Protein AF-A0A1Y3QNU0-F1 (afdb_monomer)

Sequence (342 aa):
MVVTGLSGEHARNYRLAESGNMPATLTINRRPLQVVTDPIALIYGDTSGGRGLGENPLPVLKGVLPGDEVQLTGEGFYRVQKDPEDTYPRAGLDIPVGHYFILAYSDREIPLTGRDSANYVLHGASVPEISLEVRPKPITYTITVPSFEYGDPDFPTAVQVTLNGLVPGDAVESELDFWRDGTPWEWSPLPDVGDYTVALRTLTGPAAGNYVLAETGNTIGQFSVIPRLINPSLSSYDSVYGDPVLVDFEQGVKLQIGVRLDDGTIIKLPDAGNYNGKAVVAELVGDYAYRYRLPAPDERNTGNLWVQKRPVTGLSQALWGTKPVRGVSASSARDDPVHQAG

Secondary structure (DSSP, 8-state):
-------STTGGG----SS-PPPPP---PPEEPEEE-PPEEEETTTTGGG--TTSSSPPEEESPPTT---EE-SSSSEEEEEETTEEPPPSSSPPPSEEEEEEES-SSEEPEESTTGGGEEEEGGGS--EEEEEEPEEEEEEEE---EETT-TTTTTT-EEEEESPPTT---EEEEEEEETTEE----SSPPSEEEEEEEEEEESTTGGGEEE-SSS-B-EEEEEEPEE------EEEEETT--EEEE-STT-EEEEEEE-TTS-EESSPPSEEEEEEEEEEEEESTTGGGEEPPPTTTS--EEEEEEPPP--PPP--------------PPPP--------

Nearest PDB structures (foldseek):
  9flp-assembly1_A  TM=2.192E-01  e=1.417E-05  Aureispira sp. CCB-QB1
  3us9-assembly1_A  TM=2.722E-01  e=2.456E-02  Canis lupus familiaris
  3ul4-assembly1_A  TM=3.958E-01  e=6.693E+00  Acetivibrio thermocellus ATCC 27405
  5ix9-assembly1_A  TM=3.272E-01  e=5.983E+00  Marinomonas primoryensis
  1d2p-assembly1_A  TM=1.207E-01  e=7.514E-01  Staphylococcus aureus

Structure (mmCIF, N/CA/C/O backbone):
data_AF-A0A1Y3QNU0-F1
#
_entry.id   AF-A0A1Y3QNU0-F1
#
loop_
_atom_site.group_PDB
_atom_site.id
_atom_site.type_symbol
_atom_site.label_atom_id
_atom_site.label_alt_id
_atom_site.label_comp_id
_atom_site.label_asym_id
_atom_site.label_entity_id
_atom_site.label_seq_id
_atom_site.pdbx_PDB_ins_code
_atom_site.Cartn_x
_atom_site.Cartn_y
_atom_site.Cartn_z
_atom_site.occupancy
_atom_site.B_iso_or_equiv
_atom_site.auth_seq_id
_atom_site.auth_comp_id
_atom_site.auth_asym_id
_atom_site.auth_atom_id
_atom_site.pdbx_PDB_model_num
ATOM 1 N N . MET A 1 1 ? -42.315 5.541 65.214 1.00 54.00 1 MET A N 1
ATOM 2 C CA . MET A 1 1 ? -43.017 6.842 65.090 1.00 54.00 1 MET A CA 1
ATOM 3 C C . MET A 1 1 ? -43.701 7.130 66.417 1.00 54.00 1 MET A C 1
ATOM 5 O O . MET A 1 1 ? -44.285 6.211 66.974 1.00 54.00 1 MET A O 1
ATOM 9 N N . VAL A 1 2 ? -43.587 8.345 66.957 1.00 59.06 2 VAL A N 1
ATOM 10 C CA . VAL A 1 2 ? -44.332 8.752 68.162 1.00 59.06 2 VAL A CA 1
ATOM 11 C C . VAL A 1 2 ? -45.532 9.560 67.690 1.00 59.06 2 VAL A C 1
ATOM 13 O O . VAL A 1 2 ? -45.371 10.456 66.865 1.00 59.06 2 VAL A O 1
ATOM 16 N N . VAL A 1 3 ? -46.732 9.230 68.163 1.00 64.25 3 VAL A N 1
ATOM 17 C CA . VAL A 1 3 ? -47.917 10.050 67.893 1.00 64.25 3 VAL A CA 1
ATOM 18 C C . VAL A 1 3 ? -47.763 11.336 68.702 1.00 64.25 3 VAL A C 1
ATOM 20 O O . VAL A 1 3 ? -47.840 11.311 69.925 1.00 64.25 3 VAL A O 1
ATOM 23 N N . THR A 1 4 ? -47.480 12.449 68.028 1.00 69.44 4 THR A N 1
ATOM 24 C CA . THR A 1 4 ? -47.222 13.754 68.664 1.00 69.44 4 THR A CA 1
ATOM 25 C C . THR A 1 4 ? -48.464 14.641 68.743 1.00 69.44 4 THR A C 1
ATOM 27 O O . THR A 1 4 ? -48.423 15.697 69.367 1.00 69.44 4 THR A O 1
ATOM 30 N N . GLY A 1 5 ? -49.583 14.212 68.152 1.00 73.06 5 GLY A N 1
ATOM 31 C CA . GLY A 1 5 ? -50.847 14.940 68.180 1.00 73.06 5 GLY A CA 1
ATOM 32 C C . GLY A 1 5 ? -51.991 14.170 67.521 1.00 73.06 5 GLY A C 1
ATOM 33 O O . GLY A 1 5 ? -51.770 13.197 66.801 1.00 73.06 5 GLY A O 1
ATOM 34 N N . LEU A 1 6 ? -53.217 14.618 67.789 1.00 75.75 6 LEU A N 1
ATOM 35 C CA . LEU A 1 6 ? -54.450 14.148 67.154 1.00 75.75 6 LEU A CA 1
ATOM 36 C C . LEU A 1 6 ? -54.939 15.241 66.189 1.00 75.75 6 LEU A C 1
ATOM 38 O O . LEU A 1 6 ? -54.871 16.422 66.527 1.00 75.75 6 LEU A O 1
ATOM 42 N N . SER A 1 7 ? -55.437 14.875 65.007 1.00 79.50 7 SER A N 1
ATOM 43 C CA . SER A 1 7 ? -55.981 15.814 64.010 1.00 79.50 7 SER A CA 1
ATOM 44 C C . SER A 1 7 ? -57.399 15.414 63.569 1.00 79.50 7 SER A C 1
ATOM 46 O O . SER A 1 7 ? -57.811 14.270 63.751 1.00 79.50 7 SER A O 1
ATOM 48 N N . GLY A 1 8 ? -58.173 16.375 63.042 1.00 79.25 8 GLY A N 1
ATOM 49 C CA . GLY A 1 8 ? -59.586 16.216 62.648 1.00 79.25 8 GLY A CA 1
ATOM 50 C C . GLY A 1 8 ? -60.556 17.076 63.476 1.00 79.25 8 GLY A C 1
ATOM 51 O O . GLY A 1 8 ? -60.203 17.543 64.558 1.00 79.25 8 GLY A O 1
ATOM 52 N N . GLU A 1 9 ? -61.787 17.286 62.986 1.00 74.25 9 GLU A N 1
ATOM 53 C CA . GLU A 1 9 ? -62.781 18.200 63.603 1.00 74.25 9 GLU A CA 1
ATOM 54 C C . GLU A 1 9 ? -63.090 17.891 65.076 1.00 74.25 9 GLU A C 1
ATOM 56 O O . GLU A 1 9 ? -63.397 18.786 65.867 1.00 74.25 9 GLU A O 1
ATOM 61 N N . HIS A 1 10 ? -62.966 16.625 65.473 1.00 76.38 10 HIS A N 1
ATOM 62 C CA . HIS A 1 10 ? -63.243 16.175 66.833 1.00 76.38 10 HIS A CA 1
ATOM 63 C C . HIS A 1 10 ? -61.988 15.927 67.677 1.00 76.38 10 HIS A C 1
ATOM 65 O O . HIS A 1 10 ? -62.121 15.538 68.834 1.00 76.38 10 HIS A O 1
ATOM 71 N N . ALA A 1 11 ? -60.781 16.186 67.161 1.00 77.19 11 ALA A N 1
ATOM 72 C CA . ALA A 1 11 ? -59.529 15.925 67.881 1.00 77.19 11 ALA A CA 1
ATOM 73 C C . ALA A 1 11 ? -59.449 16.660 69.230 1.00 77.19 11 ALA A C 1
ATOM 75 O O . ALA A 1 11 ? -58.898 16.125 70.187 1.00 77.19 11 ALA A O 1
ATOM 76 N N . ARG A 1 12 ? -60.092 17.835 69.338 1.00 78.81 12 ARG A N 1
ATOM 77 C CA . ARG A 1 12 ? -60.210 18.614 70.585 1.00 78.81 12 ARG A CA 1
ATOM 78 C C . ARG A 1 12 ? -60.899 17.873 71.739 1.00 78.81 12 ARG A C 1
ATOM 80 O O . ARG A 1 12 ? -60.739 18.275 72.884 1.00 78.81 12 ARG A O 1
ATOM 87 N N . ASN A 1 13 ? -61.677 16.828 71.446 1.00 79.94 13 ASN A N 1
ATOM 88 C CA . ASN A 1 13 ? -62.420 16.058 72.446 1.00 79.94 13 ASN A CA 1
ATOM 89 C C . ASN A 1 13 ? -61.598 14.904 73.048 1.00 79.94 13 ASN A C 1
ATOM 91 O O . ASN A 1 13 ? -62.092 14.211 73.934 1.00 79.94 13 ASN A O 1
ATOM 95 N N . TYR A 1 14 ? -60.373 14.670 72.571 1.00 76.44 14 TYR A N 1
ATOM 96 C CA . TYR A 1 14 ? -59.550 13.532 72.972 1.00 76.44 14 TYR A CA 1
ATOM 97 C C . TYR A 1 14 ? -58.149 13.991 73.385 1.00 76.44 14 TYR A C 1
ATOM 99 O O . TYR A 1 14 ? -57.601 14.952 72.850 1.00 76.44 14 TYR A O 1
ATOM 107 N N . ARG A 1 15 ? -57.544 13.269 74.330 1.00 79.44 15 ARG A N 1
ATOM 108 C CA . ARG A 1 15 ? -56.141 13.425 74.730 1.00 79.44 15 ARG A CA 1
ATOM 109 C C . ARG A 1 15 ? -55.468 12.061 74.629 1.00 79.44 15 ARG A C 1
ATOM 111 O O . ARG A 1 15 ? -56.081 11.052 74.969 1.00 79.44 15 ARG A O 1
ATOM 118 N N . LEU A 1 16 ? -54.222 12.029 74.157 1.00 77.19 16 LEU A N 1
ATOM 119 C CA . LEU A 1 16 ? -53.415 10.808 74.188 1.00 77.19 16 LEU A CA 1
ATOM 120 C C . LEU A 1 16 ? -53.257 10.355 75.645 1.00 77.19 16 LEU A C 1
ATOM 122 O O . LEU A 1 16 ? -52.948 11.173 76.514 1.00 77.19 16 LEU A O 1
ATOM 126 N N . ALA A 1 17 ? -53.497 9.071 75.911 1.00 75.81 17 ALA A N 1
ATOM 127 C CA . ALA A 1 17 ? -53.348 8.508 77.248 1.00 75.81 17 ALA A CA 1
ATOM 128 C C . ALA A 1 17 ? -51.892 8.645 77.728 1.00 75.81 17 ALA A C 1
ATOM 130 O O . ALA A 1 17 ? -50.963 8.544 76.930 1.00 75.81 17 ALA A O 1
ATOM 131 N N . GLU A 1 18 ? -51.681 8.871 79.027 1.00 74.94 18 GLU A N 1
ATOM 132 C CA . GLU A 1 18 ? -50.338 9.064 79.606 1.00 74.94 18 GLU A CA 1
ATOM 133 C C . GLU A 1 18 ? -49.532 7.751 79.689 1.00 74.94 18 GLU A C 1
ATOM 135 O O . GLU A 1 18 ? -48.317 7.767 79.870 1.00 74.94 18 GLU A O 1
ATOM 140 N N . SER A 1 19 ? -50.197 6.606 79.508 1.00 73.94 19 SER A N 1
ATOM 141 C CA . SER A 1 19 ? -49.607 5.267 79.476 1.00 73.94 19 SER A CA 1
ATOM 142 C C . SER A 1 19 ? -50.412 4.337 78.557 1.00 73.94 19 SER A C 1
ATOM 144 O O . SER A 1 19 ? -51.510 4.675 78.118 1.00 73.94 19 SER A O 1
ATOM 146 N N . GLY A 1 20 ? -49.850 3.176 78.206 1.00 71.12 20 GLY A N 1
ATOM 147 C CA . GLY A 1 20 ? -50.497 2.201 77.314 1.00 71.12 20 GLY A CA 1
ATOM 148 C C . GLY A 1 20 ? -50.304 2.460 75.813 1.00 71.12 20 GLY A C 1
ATOM 149 O O . GLY A 1 20 ? -50.698 1.627 75.001 1.00 71.12 20 GLY A O 1
ATOM 150 N N . ASN A 1 21 ? -49.645 3.559 75.427 1.00 73.12 21 ASN A N 1
ATOM 151 C CA . ASN A 1 21 ? -49.216 3.764 74.044 1.00 73.12 21 ASN A CA 1
ATOM 152 C C . ASN A 1 21 ? -48.060 2.811 73.728 1.00 73.12 21 ASN A C 1
ATOM 154 O O . ASN A 1 21 ? -46.986 2.909 74.322 1.00 73.12 21 ASN A O 1
ATOM 158 N N . MET A 1 22 ? -48.267 1.902 72.781 1.00 68.31 22 MET A N 1
ATOM 159 C CA . MET A 1 22 ? -47.196 1.044 72.287 1.00 68.31 22 MET A CA 1
ATOM 160 C C . MET A 1 22 ? -46.425 1.778 71.184 1.00 68.31 22 MET A C 1
ATOM 162 O O . MET A 1 22 ? -47.040 2.213 70.207 1.00 68.31 22 MET A O 1
ATOM 166 N N . PRO A 1 23 ? -45.093 1.932 71.294 1.00 69.25 23 PRO A N 1
ATOM 167 C CA . PRO A 1 23 ? -44.308 2.415 70.173 1.00 69.25 23 PRO A CA 1
ATOM 168 C C . PRO A 1 23 ? -44.420 1.412 69.022 1.00 69.25 23 PRO A C 1
ATOM 170 O O . PRO A 1 23 ? -44.102 0.235 69.176 1.00 69.25 23 PRO A O 1
ATOM 173 N N . ALA A 1 24 ? -44.864 1.890 67.862 1.00 62.84 24 ALA A N 1
ATOM 174 C CA . ALA A 1 24 ? -44.788 1.133 66.624 1.00 62.84 24 ALA A CA 1
ATOM 175 C C . ALA A 1 24 ? -43.518 1.531 65.865 1.00 62.84 24 ALA A C 1
ATOM 177 O O . ALA A 1 24 ? -43.240 2.720 65.626 1.00 62.84 24 ALA A O 1
ATOM 178 N N . THR A 1 25 ? -42.749 0.523 65.471 1.00 69.88 25 THR A N 1
ATOM 179 C CA . THR A 1 25 ? -41.637 0.693 64.541 1.00 69.88 25 THR A CA 1
ATOM 180 C C . THR A 1 25 ? -42.199 0.665 63.125 1.00 69.88 25 THR A C 1
ATOM 182 O O . THR A 1 25 ? -42.835 -0.307 62.728 1.00 69.88 25 THR A O 1
ATOM 185 N N . LEU A 1 26 ? -41.977 1.742 62.371 1.00 63.81 26 LEU A N 1
ATOM 186 C CA . LEU A 1 26 ? -42.182 1.756 60.927 1.00 63.81 26 LEU A CA 1
ATOM 187 C C . LEU A 1 26 ? -40.811 1.560 60.289 1.00 63.81 26 LEU A C 1
ATOM 189 O O . LEU A 1 26 ? -39.955 2.435 60.403 1.00 63.81 26 LEU A O 1
ATOM 193 N N . THR A 1 27 ? -40.615 0.420 59.640 1.00 75.25 27 THR A N 1
ATOM 194 C CA . THR A 1 27 ? -39.421 0.168 58.835 1.00 75.25 27 THR A CA 1
ATOM 195 C C . THR A 1 27 ? -39.733 0.550 57.398 1.00 75.25 27 THR A C 1
ATOM 197 O O . THR A 1 27 ? -40.578 -0.075 56.760 1.00 75.25 27 THR A O 1
ATOM 200 N N . ILE A 1 28 ? -39.061 1.584 56.894 1.00 75.12 28 ILE A N 1
ATOM 201 C CA . ILE A 1 28 ? -39.089 1.933 55.473 1.00 75.12 28 ILE A CA 1
ATOM 202 C C . ILE A 1 28 ? -37.850 1.306 54.847 1.00 75.12 28 ILE A C 1
ATOM 204 O O . ILE A 1 28 ? -36.726 1.699 55.152 1.00 75.12 28 ILE A O 1
ATOM 208 N N . ASN A 1 29 ? -38.063 0.300 54.004 1.00 82.25 29 ASN A N 1
ATOM 209 C CA . ASN A 1 29 ? -36.977 -0.336 53.271 1.00 82.25 29 ASN A CA 1
ATOM 210 C C . ASN A 1 29 ? -36.570 0.531 52.079 1.00 82.25 29 ASN A C 1
ATOM 212 O O . ASN A 1 29 ? -37.407 1.201 51.470 1.00 82.25 29 ASN A O 1
ATOM 216 N N . ARG A 1 30 ? -35.288 0.469 51.718 1.00 89.81 30 ARG A N 1
ATOM 217 C CA . ARG A 1 30 ? -34.768 1.103 50.503 1.00 89.81 30 ARG A CA 1
ATOM 218 C C . ARG A 1 30 ? -35.419 0.480 49.273 1.00 89.81 30 ARG A C 1
ATOM 220 O O . ARG A 1 30 ? -35.683 -0.724 49.240 1.00 89.81 30 ARG A O 1
ATOM 227 N N . ARG A 1 31 ? -35.676 1.299 48.256 1.00 86.19 31 ARG A N 1
ATOM 228 C CA . ARG A 1 31 ? -36.313 0.849 47.020 1.00 86.19 31 ARG A CA 1
ATOM 229 C C . ARG A 1 31 ? -35.300 0.116 46.134 1.00 86.19 31 ARG A C 1
ATOM 231 O O . ARG A 1 31 ? -34.276 0.711 45.799 1.00 86.19 31 ARG A O 1
ATOM 238 N N . PRO A 1 32 ? -35.570 -1.133 45.716 1.00 88.88 32 PRO A N 1
ATOM 239 C CA . PRO A 1 32 ? -34.692 -1.829 44.787 1.00 88.88 32 PRO A CA 1
ATOM 240 C C . PRO A 1 32 ? -34.738 -1.177 43.400 1.00 88.88 32 PRO A C 1
ATOM 242 O O . PRO A 1 32 ? -35.817 -0.862 42.888 1.00 88.88 32 PRO A O 1
ATOM 245 N N . LEU A 1 33 ? -33.565 -0.995 42.799 1.00 89.25 33 LEU A N 1
ATOM 246 C CA . LEU A 1 33 ? -33.381 -0.538 41.424 1.00 89.25 33 LEU A CA 1
ATOM 247 C C . LEU A 1 33 ? -33.028 -1.699 40.491 1.00 89.25 33 LEU A C 1
ATOM 249 O O . LEU A 1 33 ? -32.539 -2.747 40.916 1.00 89.25 33 LEU A O 1
ATOM 253 N N . GLN A 1 34 ? -33.272 -1.477 39.202 1.00 85.69 34 GLN A N 1
ATOM 254 C CA . GLN A 1 34 ? -32.825 -2.332 38.106 1.00 85.69 34 GLN A CA 1
ATOM 255 C C . GLN A 1 34 ? -31.964 -1.524 37.145 1.00 85.69 34 GLN A C 1
ATOM 257 O O . GLN A 1 34 ? -32.081 -0.300 37.070 1.00 85.69 34 GLN A O 1
ATOM 262 N N . VAL A 1 35 ? -31.149 -2.228 36.375 1.00 80.94 35 VAL A N 1
ATOM 263 C CA . VAL A 1 35 ? -30.400 -1.656 35.263 1.00 80.94 35 VAL A CA 1
ATOM 264 C C . VAL A 1 35 ? -31.037 -2.114 33.955 1.00 80.94 35 VAL A C 1
ATOM 266 O O . VAL A 1 35 ? -31.321 -3.299 33.790 1.00 80.94 35 VAL A O 1
ATOM 269 N N . VAL A 1 36 ? -31.270 -1.177 33.037 1.00 74.38 36 VAL A N 1
ATOM 270 C CA . VAL A 1 36 ? -31.716 -1.476 31.672 1.00 74.38 36 VAL A CA 1
ATOM 271 C C . VAL A 1 36 ? -30.815 -0.749 30.687 1.00 74.38 36 VAL A C 1
ATOM 273 O O . VAL A 1 36 ? -30.571 0.447 30.826 1.00 74.38 36 VAL A O 1
ATOM 276 N N . THR A 1 37 ? -30.334 -1.479 29.689 1.00 73.25 37 THR A N 1
ATOM 277 C CA . THR A 1 37 ? -29.606 -0.922 28.554 1.00 73.25 37 THR A CA 1
ATOM 278 C C . THR A 1 37 ? -29.796 -1.805 27.341 1.00 73.25 37 THR A C 1
ATOM 280 O O . THR A 1 37 ? -30.010 -3.013 27.470 1.00 73.25 37 THR A O 1
ATOM 283 N N . ASP A 1 38 ? -29.689 -1.188 26.177 1.00 76.31 38 ASP A N 1
ATOM 284 C CA . ASP A 1 38 ? -29.510 -1.901 24.925 1.00 76.31 38 ASP A CA 1
ATOM 285 C C . ASP A 1 38 ? -28.057 -2.404 24.812 1.00 76.31 38 ASP A C 1
ATOM 287 O O . ASP A 1 38 ? -27.184 -1.932 25.559 1.00 76.31 38 ASP A O 1
ATOM 291 N N . PRO A 1 39 ? -27.779 -3.366 23.910 1.00 75.81 39 PRO A N 1
ATOM 292 C CA . PRO A 1 39 ? -26.416 -3.757 23.573 1.00 75.81 39 PRO A CA 1
ATOM 293 C C . PRO A 1 39 ? -25.558 -2.540 23.221 1.00 75.81 39 PRO A C 1
ATOM 295 O O . PRO A 1 39 ? -25.996 -1.640 22.502 1.00 75.81 39 PRO A O 1
ATOM 298 N N . ILE A 1 40 ? -24.325 -2.530 23.715 1.00 78.06 40 ILE A N 1
ATOM 299 C CA . ILE A 1 40 ? -23.378 -1.438 23.492 1.00 78.06 40 ILE A CA 1
ATOM 300 C C . ILE A 1 40 ? -22.482 -1.820 22.317 1.00 78.06 40 ILE A C 1
ATOM 302 O O . ILE A 1 40 ? -21.953 -2.927 22.272 1.00 78.06 40 ILE A O 1
ATOM 306 N N . ALA A 1 41 ? -22.289 -0.899 21.376 1.00 79.56 41 ALA A N 1
ATOM 307 C CA . ALA A 1 41 ? -21.336 -1.058 20.285 1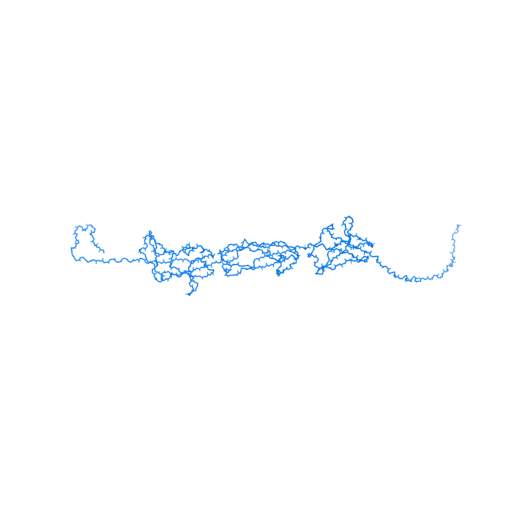.00 79.56 41 ALA A CA 1
ATOM 308 C C . ALA A 1 41 ? -20.310 0.075 20.334 1.00 79.56 41 ALA A C 1
ATOM 310 O O . ALA A 1 41 ? -20.691 1.245 20.371 1.00 79.56 41 ALA A O 1
ATOM 311 N N . LEU A 1 42 ? -19.027 -0.281 20.327 1.00 80.94 42 LEU A N 1
ATOM 312 C CA . LEU A 1 42 ? -17.892 0.642 20.338 1.00 80.94 42 LEU A CA 1
ATOM 313 C C . LEU A 1 42 ? -17.019 0.422 19.107 1.00 80.94 42 LEU A C 1
ATOM 315 O O . LEU A 1 42 ? -17.017 -0.668 18.532 1.00 80.94 42 LEU A O 1
ATOM 319 N N . ILE A 1 43 ? -16.239 1.431 18.733 1.00 84.00 43 ILE A N 1
ATOM 320 C CA . ILE A 1 43 ? -15.139 1.262 17.788 1.00 84.00 43 ILE A CA 1
ATOM 321 C C . ILE A 1 43 ? -13.850 1.092 18.594 1.00 84.00 43 ILE A C 1
ATOM 323 O O . ILE A 1 43 ? -13.633 1.757 19.609 1.00 84.00 43 ILE A O 1
ATOM 327 N N . TYR A 1 44 ? -12.985 0.177 18.158 1.00 87.62 44 TYR A N 1
ATOM 328 C CA . TYR A 1 44 ? -11.663 0.016 18.752 1.00 87.62 44 TYR A CA 1
ATOM 329 C C . TYR A 1 44 ? -10.921 1.364 18.828 1.00 87.62 44 TYR A C 1
ATOM 331 O O . TYR A 1 44 ? -10.901 2.133 17.864 1.00 87.62 44 TYR A O 1
ATOM 339 N N . GLY A 1 45 ? -10.314 1.672 19.975 1.00 80.50 45 GLY A N 1
ATOM 340 C CA . GLY A 1 45 ? -9.687 2.972 20.221 1.00 80.50 45 GLY A CA 1
ATOM 341 C C . GLY A 1 45 ? -10.580 4.006 20.911 1.00 80.50 45 GLY A C 1
ATOM 342 O O . GLY A 1 45 ? -10.057 4.999 21.415 1.00 80.50 45 GLY A O 1
ATOM 343 N N . ASP A 1 46 ? -11.902 3.811 20.975 1.00 74.06 46 ASP A N 1
ATOM 344 C CA . ASP A 1 46 ? -12.808 4.759 21.650 1.00 74.06 46 ASP A CA 1
ATOM 345 C C . ASP A 1 46 ? -12.628 4.757 23.178 1.00 74.06 46 ASP A C 1
ATOM 347 O O . ASP A 1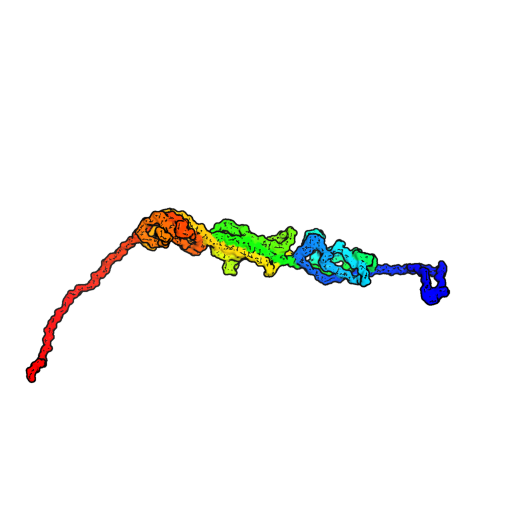 46 ? -12.954 5.736 23.853 1.00 74.06 46 ASP A O 1
ATOM 351 N N . THR A 1 47 ? -12.073 3.673 23.725 1.00 63.88 47 THR A N 1
ATOM 352 C CA . THR A 1 47 ? -11.756 3.510 25.153 1.00 63.88 47 THR A CA 1
ATOM 353 C C . THR A 1 47 ? -10.367 4.040 25.537 1.00 63.88 47 THR A C 1
ATOM 355 O O . THR A 1 47 ? -9.994 4.037 26.715 1.00 63.88 47 THR A O 1
ATOM 358 N N . SER A 1 48 ? -9.594 4.526 24.560 1.00 57.00 48 SER A N 1
ATOM 359 C CA . SER A 1 48 ? -8.233 5.020 24.761 1.00 57.00 48 SER A CA 1
ATOM 360 C C . SER A 1 48 ? -8.209 6.293 25.616 1.00 57.00 48 SER A C 1
ATOM 362 O O . SER A 1 48 ? -9.153 7.088 25.648 1.00 57.00 48 SER A O 1
ATOM 364 N N . GLY A 1 49 ? -7.109 6.502 26.348 1.00 50.25 49 GLY A N 1
ATOM 365 C CA . GLY A 1 49 ? -6.912 7.710 27.161 1.00 50.25 49 GLY A CA 1
ATOM 366 C C . GLY A 1 49 ? -7.640 7.717 28.509 1.00 50.25 49 GLY A C 1
ATOM 367 O O . GLY A 1 49 ? -7.819 8.780 29.096 1.00 50.25 49 GLY A O 1
ATOM 368 N N . GLY A 1 50 ? -8.046 6.550 29.016 1.00 46.62 50 GLY A N 1
ATOM 369 C CA . GLY A 1 50 ? -8.673 6.433 30.337 1.00 46.62 50 GLY A CA 1
ATOM 370 C C . GLY A 1 50 ? -10.179 6.686 30.340 1.00 46.62 50 GLY A C 1
ATOM 371 O O . GLY A 1 50 ? -10.772 6.713 31.418 1.00 46.62 50 GLY A O 1
ATOM 372 N N . ARG A 1 51 ? -10.807 6.802 29.160 1.00 50.06 51 ARG A N 1
ATOM 373 C CA . ARG A 1 51 ? -12.264 6.723 29.034 1.00 50.06 51 ARG A CA 1
ATOM 374 C C . ARG A 1 51 ? -12.701 5.307 29.369 1.00 50.06 51 ARG A C 1
ATOM 376 O O . ARG A 1 51 ? -12.742 4.417 28.522 1.00 50.06 51 ARG A O 1
ATOM 383 N N . GLY A 1 52 ? -12.974 5.078 30.649 1.00 50.97 52 GLY A N 1
ATOM 384 C CA . GLY A 1 52 ? -13.636 3.861 31.081 1.00 50.97 52 GLY A CA 1
ATOM 385 C C . GLY A 1 52 ? -14.968 3.713 30.347 1.00 50.97 52 GLY A C 1
ATOM 386 O O . GLY A 1 52 ? -15.551 4.685 29.868 1.00 50.97 52 GLY A O 1
ATOM 387 N N . LEU A 1 53 ? -15.510 2.499 30.337 1.00 51.25 53 LEU A N 1
ATOM 388 C CA . LEU A 1 53 ? -16.865 2.205 29.842 1.00 51.25 53 LEU A CA 1
ATOM 389 C C . LEU A 1 53 ? -17.961 3.098 30.458 1.00 51.25 53 LEU A C 1
ATOM 391 O O . LEU A 1 53 ? -19.092 3.068 29.994 1.00 51.25 53 LEU A O 1
ATOM 395 N N . GLY A 1 54 ? -17.631 3.883 31.490 1.00 44.47 54 GLY A N 1
ATOM 396 C CA . GLY A 1 54 ? -18.503 4.846 32.142 1.00 44.47 54 GLY A CA 1
ATOM 397 C C . GLY A 1 54 ? -18.831 6.129 31.367 1.00 44.47 54 GLY A C 1
ATOM 398 O O . GLY A 1 54 ? -19.624 6.912 31.876 1.00 44.47 54 GLY A O 1
ATOM 399 N N . GLU A 1 55 ? -18.260 6.366 30.178 1.00 46.88 55 GLU A N 1
ATOM 400 C CA . GLU A 1 55 ? -18.570 7.554 29.348 1.00 46.88 55 GLU A CA 1
ATOM 401 C C . GLU A 1 55 ? -19.348 7.247 28.050 1.00 46.88 55 GLU A C 1
ATOM 403 O O . GLU A 1 55 ? -19.924 8.151 27.447 1.00 46.88 55 GLU A O 1
ATOM 408 N N . ASN A 1 56 ? -19.410 5.978 27.637 1.00 51.19 56 ASN A N 1
ATOM 409 C CA . ASN A 1 56 ? -20.291 5.480 26.569 1.00 51.19 56 ASN A CA 1
ATOM 410 C C . ASN A 1 56 ? -21.629 5.038 27.184 1.00 51.19 56 ASN A C 1
ATOM 412 O O . ASN A 1 56 ? -21.622 4.776 28.386 1.00 51.19 56 ASN A O 1
ATOM 416 N N . PRO A 1 57 ? -22.770 5.018 26.449 1.00 52.59 57 PRO A N 1
ATOM 417 C CA . PRO A 1 57 ? -24.112 5.057 27.037 1.00 52.59 57 PRO A CA 1
ATOM 418 C C . PRO A 1 57 ? -24.225 4.124 28.238 1.00 52.59 57 PRO A C 1
ATOM 420 O O . PRO A 1 57 ? -24.230 2.900 28.111 1.00 52.59 57 PRO A O 1
ATOM 423 N N . LEU A 1 58 ? -24.224 4.750 29.416 1.00 56.47 58 LEU A N 1
ATOM 424 C CA . LEU A 1 58 ? -24.238 4.041 30.676 1.00 56.47 58 LEU A CA 1
ATOM 425 C C . LEU A 1 58 ? -25.558 3.284 30.794 1.00 56.47 58 LEU A C 1
ATOM 427 O O . LEU A 1 58 ? -26.597 3.774 30.336 1.00 56.47 58 LEU A O 1
ATOM 431 N N . PRO A 1 59 ? -25.554 2.137 31.482 1.00 66.44 59 PRO A N 1
ATOM 432 C CA . PRO A 1 59 ? -26.790 1.465 31.792 1.00 66.44 59 PRO A CA 1
ATOM 433 C C . PRO A 1 59 ? -27.716 2.387 32.595 1.00 66.44 59 PRO A C 1
ATOM 435 O O . PRO A 1 59 ? -27.296 3.012 33.571 1.00 66.44 59 PRO A O 1
ATOM 438 N N . VAL A 1 60 ? -28.982 2.496 32.191 1.00 72.38 60 VAL A N 1
ATOM 439 C CA . VAL A 1 60 ? -29.930 3.420 32.822 1.00 72.38 60 VAL A CA 1
ATOM 440 C C . VAL A 1 60 ? -30.537 2.769 34.062 1.00 72.38 60 VAL A C 1
ATOM 442 O O . VAL A 1 60 ? -30.970 1.612 34.034 1.00 72.38 60 VAL A O 1
ATOM 445 N N . LEU A 1 61 ? -30.610 3.528 35.160 1.00 81.94 61 LEU A N 1
ATOM 446 C CA . LEU A 1 61 ? -31.320 3.107 36.366 1.00 81.94 61 LEU A CA 1
ATOM 447 C C . LEU A 1 61 ? -32.834 3.148 36.135 1.00 81.94 61 LEU A C 1
ATOM 449 O O . LEU A 1 61 ? -33.417 4.195 35.855 1.00 81.94 61 LEU A O 1
ATOM 453 N N . LYS A 1 62 ? -33.495 2.008 36.326 1.00 83.50 62 LYS A N 1
ATOM 454 C CA . LYS A 1 62 ? -34.951 1.879 36.303 1.00 83.50 62 LYS A CA 1
ATOM 455 C C . LYS A 1 62 ? -35.490 1.754 37.724 1.00 83.50 62 LYS A C 1
ATOM 457 O O . LYS A 1 62 ? -35.030 0.926 38.509 1.00 83.50 62 LYS A O 1
ATOM 462 N N . GLY A 1 63 ? -36.520 2.545 38.025 1.00 82.81 63 GLY A N 1
ATOM 463 C CA . GLY A 1 63 ? -37.206 2.535 39.321 1.00 82.81 63 GLY A CA 1
ATOM 464 C C . GLY A 1 63 ? -36.907 3.735 40.221 1.00 82.81 63 GLY A C 1
ATOM 465 O O . GLY A 1 63 ? -37.476 3.794 41.311 1.00 82.81 63 GLY A O 1
ATOM 466 N N . VAL A 1 64 ? -36.081 4.683 39.763 1.00 84.75 64 VAL A N 1
ATOM 467 C CA . VAL A 1 64 ? -35.900 5.994 40.407 1.00 84.75 64 VAL A CA 1
ATOM 468 C C . VAL A 1 64 ? -37.200 6.790 40.284 1.00 84.75 64 VAL A C 1
ATOM 470 O O . VAL A 1 64 ? -37.831 6.803 39.223 1.00 84.75 64 VAL A O 1
ATOM 473 N N . LEU A 1 65 ? -37.650 7.394 41.383 1.00 83.12 65 LEU A N 1
ATOM 474 C CA . LEU A 1 65 ? -38.861 8.208 41.392 1.00 83.12 65 LEU A CA 1
ATOM 475 C C . LEU A 1 65 ? -38.639 9.548 40.672 1.00 83.12 65 LEU A C 1
ATOM 477 O O . LEU A 1 65 ? -37.534 10.088 40.703 1.00 83.12 65 LEU A O 1
ATOM 481 N N . PRO A 1 66 ? -39.680 10.121 40.039 1.00 77.19 66 PRO A N 1
ATOM 482 C CA . PRO A 1 66 ? -39.573 11.439 39.424 1.00 77.19 66 PRO A CA 1
ATOM 483 C C . PRO A 1 66 ? -39.130 12.505 40.434 1.00 77.19 66 PRO A C 1
ATOM 485 O O . PRO A 1 66 ? -39.768 12.669 41.471 1.00 77.19 66 PRO A O 1
ATOM 488 N N . GLY A 1 67 ? -38.075 13.250 40.098 1.00 75.88 67 GLY A N 1
ATOM 489 C CA . GLY A 1 67 ? -37.521 14.317 40.941 1.00 75.88 67 GLY A CA 1
ATOM 490 C C . GLY A 1 67 ? -36.390 13.883 41.878 1.00 75.88 67 GLY A C 1
ATOM 491 O O . GLY A 1 67 ? -35.722 14.761 42.426 1.00 75.88 67 GLY A O 1
ATOM 492 N N . ASP A 1 68 ? -36.140 12.578 42.010 1.00 83.12 68 ASP A N 1
ATOM 493 C CA . ASP A 1 68 ? -35.021 12.055 42.792 1.00 83.12 68 ASP A CA 1
ATOM 494 C C . ASP A 1 68 ? -33.733 12.039 41.961 1.00 83.12 68 ASP A C 1
ATOM 496 O O . ASP A 1 68 ? -33.718 11.642 40.793 1.00 83.12 68 ASP A O 1
ATOM 500 N N . GLU A 1 69 ? -32.630 12.440 42.583 1.00 86.25 69 GLU A N 1
ATOM 501 C CA . GLU A 1 69 ? -31.303 12.422 41.979 1.00 86.25 69 GLU A CA 1
ATOM 502 C C . GLU A 1 69 ? -30.531 11.177 42.429 1.00 86.25 69 GLU A C 1
ATOM 504 O O . GLU A 1 69 ? -30.040 11.103 43.561 1.00 86.25 69 GLU A O 1
ATOM 509 N N . VAL A 1 70 ? -30.426 10.194 41.529 1.00 84.62 70 VAL A N 1
ATOM 510 C CA . VAL A 1 70 ? -29.727 8.921 41.757 1.00 84.62 70 VAL A CA 1
ATOM 511 C C . VAL A 1 70 ? -28.974 8.508 40.494 1.00 84.62 70 VAL A C 1
ATOM 513 O O . VAL A 1 70 ? -29.549 8.497 39.407 1.00 84.62 70 VAL A O 1
ATOM 516 N N . GLN A 1 71 ? -27.699 8.154 40.628 1.00 82.69 71 GLN A N 1
ATOM 517 C CA . GLN A 1 71 ? -26.800 7.810 39.525 1.00 82.69 71 GLN A CA 1
ATOM 518 C C . GLN A 1 71 ? -25.930 6.596 39.880 1.00 82.69 71 GLN A C 1
ATOM 520 O O . GLN A 1 71 ? -25.720 6.282 41.053 1.00 82.69 71 GLN A O 1
ATOM 525 N N . LEU A 1 72 ? -25.428 5.898 38.857 1.00 75.88 72 LEU A N 1
ATOM 526 C CA . LEU A 1 72 ? -24.402 4.870 39.032 1.00 75.88 72 LEU A CA 1
ATOM 527 C C . LEU A 1 72 ? -23.048 5.522 39.320 1.00 75.88 72 LEU A C 1
ATOM 529 O O . LEU A 1 72 ? -22.710 6.561 38.754 1.00 75.88 72 LEU A O 1
ATOM 533 N N . THR A 1 73 ? -22.247 4.876 40.163 1.00 69.25 73 THR A N 1
ATOM 534 C CA . THR A 1 73 ? -20.835 5.231 40.314 1.00 69.25 73 THR A CA 1
ATOM 535 C C . THR A 1 73 ? -20.048 4.706 39.110 1.00 69.25 73 THR A C 1
ATOM 537 O O . THR A 1 73 ? -20.162 3.539 38.742 1.00 69.25 73 THR A O 1
ATOM 540 N N . GLY A 1 74 ? -19.262 5.575 38.467 1.00 55.47 74 GLY A N 1
ATOM 541 C CA . GLY A 1 74 ? -18.536 5.253 37.229 1.00 55.47 74 GLY A CA 1
ATOM 542 C C . GLY A 1 74 ? -17.361 4.284 37.398 1.00 55.47 74 GLY A C 1
ATOM 543 O O . GLY A 1 74 ? -16.823 3.795 36.408 1.00 55.47 74 GLY A O 1
ATOM 544 N N . GLU A 1 75 ? -16.963 3.967 38.632 1.00 55.78 75 GLU A N 1
ATOM 545 C CA . GLU A 1 75 ? -15.770 3.169 38.891 1.00 55.78 75 GLU A CA 1
ATOM 546 C C . GLU A 1 75 ? -16.085 1.908 39.682 1.00 55.78 75 GLU A C 1
ATOM 548 O O . GLU A 1 75 ? -16.657 1.945 40.765 1.00 55.78 75 GLU A O 1
ATOM 553 N N . GLY A 1 76 ? -15.602 0.774 39.182 1.00 58.47 76 GLY A N 1
ATOM 554 C CA . GLY A 1 76 ? -15.270 -0.330 40.067 1.00 58.47 76 GLY A CA 1
ATOM 555 C C . GLY A 1 76 ? -16.267 -1.483 40.153 1.00 58.47 76 GLY A C 1
ATOM 556 O O . GLY A 1 76 ? -15.890 -2.516 40.704 1.00 58.47 76 GLY A O 1
ATOM 557 N N . PHE A 1 77 ? -17.483 -1.328 39.616 1.00 63.69 77 PHE A N 1
ATOM 558 C CA . PHE A 1 77 ? -18.601 -2.269 39.824 1.00 63.69 77 PHE A CA 1
ATOM 559 C C . PHE A 1 77 ? -18.976 -3.115 38.608 1.00 63.69 77 PHE A C 1
ATOM 561 O O . PHE A 1 77 ? -19.680 -4.110 38.778 1.00 63.69 77 PHE A O 1
ATOM 568 N N . TYR A 1 78 ? -18.380 -2.830 37.450 1.00 69.31 78 TYR A N 1
ATOM 569 C CA . TYR A 1 78 ? -18.549 -3.616 36.233 1.00 69.31 78 TYR A CA 1
ATOM 570 C C . TYR A 1 78 ? -17.223 -4.146 35.693 1.00 69.31 78 TYR A C 1
ATOM 572 O O . TYR A 1 78 ? -16.225 -3.422 35.668 1.00 69.31 78 TYR A O 1
ATOM 580 N N . ARG A 1 79 ? -17.220 -5.398 35.234 1.00 72.62 79 ARG A N 1
ATOM 581 C CA . ARG A 1 79 ? -16.100 -6.017 34.516 1.00 72.62 79 ARG A CA 1
ATOM 582 C C . ARG A 1 79 ? -16.496 -6.313 33.078 1.00 72.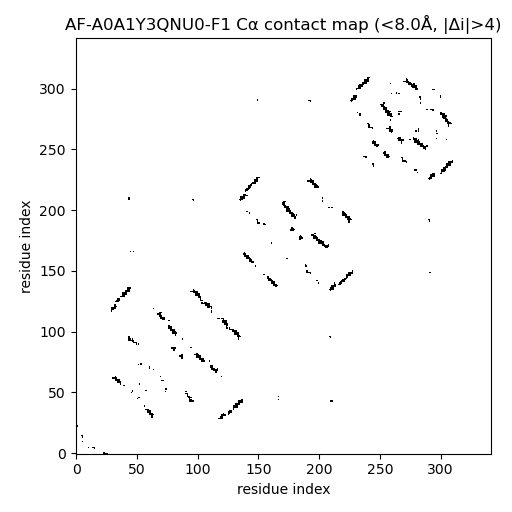62 79 ARG A C 1
ATOM 584 O O . ARG A 1 79 ? -17.645 -6.672 32.833 1.00 72.62 79 ARG A O 1
ATOM 591 N N . VAL A 1 80 ? -15.531 -6.202 32.169 1.00 76.62 80 VAL A N 1
ATOM 592 C CA . VAL A 1 80 ? -15.662 -6.719 30.805 1.00 76.62 80 VAL A CA 1
ATOM 593 C C . VAL A 1 80 ? -15.127 -8.133 30.773 1.00 76.62 80 VAL A C 1
ATOM 595 O O . VAL A 1 80 ? -14.042 -8.416 31.287 1.00 76.62 80 VAL A O 1
ATOM 598 N N . GLN A 1 81 ? -15.909 -9.010 30.171 1.00 77.44 81 GLN A N 1
ATOM 599 C CA . GLN A 1 81 ? -15.623 -10.422 30.081 1.00 77.44 81 GLN A CA 1
ATOM 600 C C . GLN A 1 81 ? -15.778 -10.873 28.631 1.00 77.44 81 GLN A C 1
ATOM 602 O O . GLN A 1 81 ? -16.793 -10.570 28.009 1.00 77.44 81 GLN A O 1
ATOM 607 N N . LYS A 1 82 ? -14.767 -11.554 28.086 1.00 73.50 82 LYS A N 1
ATOM 608 C CA . LYS A 1 82 ? -14.850 -12.163 26.747 1.00 73.50 82 LYS A CA 1
ATOM 609 C C . LYS A 1 82 ? -15.373 -13.593 26.840 1.00 73.50 82 LYS A C 1
ATOM 611 O O . LYS A 1 82 ? -16.329 -13.944 26.165 1.00 73.50 82 LYS A O 1
ATOM 616 N N . ASP A 1 83 ? -14.790 -14.352 27.765 1.00 66.69 83 ASP A N 1
ATOM 617 C CA . ASP A 1 83 ? -15.154 -15.725 28.112 1.00 66.69 83 ASP A CA 1
ATOM 618 C C . ASP A 1 83 ? -15.355 -15.853 29.631 1.00 66.69 83 ASP A C 1
ATOM 620 O O . ASP A 1 83 ? -14.755 -15.075 30.374 1.00 66.69 83 ASP A O 1
ATOM 624 N N . PRO A 1 84 ? -16.126 -16.836 30.143 1.00 62.12 84 PRO A N 1
ATOM 625 C CA . PRO A 1 84 ? -16.432 -17.003 31.575 1.00 62.12 84 PRO A CA 1
ATOM 626 C C . PRO A 1 84 ? -15.219 -17.042 32.525 1.00 62.12 84 PRO A C 1
ATOM 628 O O . PRO A 1 84 ? -15.371 -16.778 33.721 1.00 62.12 84 PRO A O 1
ATOM 631 N N . GLU A 1 85 ? -14.022 -17.298 31.995 1.00 57.91 85 GLU A N 1
ATOM 632 C CA . GLU A 1 85 ? -12.751 -17.323 32.728 1.00 57.91 85 GLU A CA 1
ATOM 633 C C . GLU A 1 85 ? -11.828 -16.125 32.420 1.00 57.91 85 GLU A C 1
ATOM 635 O O . GLU A 1 85 ? -10.920 -15.844 33.202 1.00 57.91 85 GLU A O 1
ATOM 640 N N . ASP A 1 86 ? -12.077 -15.372 31.340 1.00 59.59 86 ASP A N 1
ATOM 641 C CA . ASP A 1 86 ? -11.221 -14.272 30.880 1.00 59.59 86 ASP A CA 1
ATOM 642 C C . ASP A 1 86 ? -11.807 -12.908 31.266 1.00 59.59 86 ASP A C 1
ATOM 644 O O . ASP A 1 86 ? -12.713 -12.363 30.623 1.00 59.59 86 ASP A O 1
ATOM 648 N N . THR A 1 87 ? -11.309 -12.370 32.379 1.00 60.72 87 THR A N 1
ATOM 649 C CA . THR A 1 87 ? -11.662 -11.026 32.839 1.00 60.72 87 THR A CA 1
ATOM 650 C C . THR A 1 87 ? -10.624 -10.048 32.311 1.00 60.72 87 THR A C 1
ATOM 652 O O . THR A 1 87 ? -9.478 -10.079 32.758 1.00 60.72 87 THR A O 1
ATOM 655 N N . TYR A 1 88 ? -11.022 -9.151 31.407 1.00 60.12 88 TYR A N 1
ATOM 656 C CA . TYR A 1 88 ? -10.096 -8.174 30.837 1.00 60.12 88 TYR A CA 1
ATOM 657 C C . TYR A 1 88 ? -9.647 -7.187 31.934 1.00 60.12 88 TYR A C 1
ATOM 659 O O . TYR A 1 88 ? -10.498 -6.514 32.534 1.00 60.12 88 TYR A O 1
ATOM 667 N N . PRO A 1 89 ? -8.344 -7.114 32.276 1.00 50.84 89 PRO A N 1
ATOM 668 C CA . PRO A 1 89 ? -7.885 -6.274 33.369 1.00 50.84 89 PRO A CA 1
ATOM 669 C C . PRO A 1 89 ? -7.940 -4.784 33.002 1.00 50.84 89 PRO A C 1
ATOM 671 O O . PRO A 1 89 ? -7.817 -4.381 31.848 1.00 50.84 89 PRO A O 1
ATOM 674 N N . ARG A 1 90 ? -8.167 -3.976 34.042 1.00 56.00 90 ARG A N 1
ATOM 675 C CA . ARG A 1 90 ? -8.462 -2.539 34.006 1.00 56.00 90 ARG A CA 1
ATOM 676 C C . ARG A 1 90 ? -7.312 -1.658 33.505 1.00 56.00 90 ARG A C 1
ATOM 678 O O . ARG A 1 90 ? -6.170 -1.844 33.904 1.00 56.00 90 ARG A O 1
ATOM 685 N N . ALA A 1 91 ? -7.758 -0.573 32.865 1.00 51.50 91 ALA A N 1
ATOM 686 C CA . ALA A 1 91 ? -7.154 0.753 32.709 1.00 51.50 91 ALA A CA 1
ATOM 687 C C . ALA A 1 91 ? -5.925 0.868 31.790 1.00 51.50 91 ALA A C 1
ATOM 689 O O . ALA A 1 91 ? -4.842 0.379 32.087 1.00 51.50 91 ALA A O 1
ATOM 690 N N . GLY A 1 92 ? -6.100 1.633 30.708 1.00 52.19 92 GLY A N 1
ATOM 691 C CA . GLY A 1 92 ? -5.018 2.131 29.854 1.00 52.19 92 GLY A CA 1
ATOM 692 C C . GLY A 1 92 ? -4.835 1.404 28.522 1.00 52.19 92 GLY A C 1
ATOM 693 O O . GLY A 1 92 ? -4.143 1.942 27.665 1.00 52.19 92 GLY A O 1
ATOM 694 N N . LEU A 1 93 ? -5.471 0.244 28.326 1.00 58.53 93 LEU A N 1
ATOM 695 C CA . LEU A 1 93 ? -5.461 -0.495 27.061 1.00 58.53 93 LEU A CA 1
ATOM 696 C C . LEU A 1 93 ? -6.864 -0.518 26.446 1.00 58.53 93 LEU A C 1
ATOM 698 O O . LEU A 1 93 ? -7.846 -0.705 27.170 1.00 58.53 93 LEU A O 1
ATOM 702 N N . ASP A 1 94 ? -6.950 -0.347 25.128 1.00 73.19 94 ASP A N 1
ATOM 703 C CA . ASP A 1 94 ? -8.203 -0.535 24.405 1.00 73.19 94 ASP A CA 1
ATOM 704 C C . ASP A 1 94 ? -8.649 -1.994 24.441 1.00 73.19 94 ASP A C 1
ATOM 706 O O . ASP A 1 94 ? -7.842 -2.924 24.355 1.00 73.19 94 ASP A O 1
ATOM 710 N N . ILE A 1 95 ? -9.960 -2.194 24.562 1.00 79.50 95 ILE A N 1
ATOM 711 C CA . ILE A 1 95 ? -10.565 -3.521 24.446 1.00 79.50 95 ILE A CA 1
ATOM 712 C C . ILE A 1 95 ? -10.436 -3.939 22.976 1.00 79.50 95 ILE A C 1
ATOM 714 O O . ILE A 1 95 ? -10.934 -3.199 22.130 1.00 79.50 95 ILE A O 1
ATOM 718 N N . PRO A 1 96 ? -9.792 -5.074 22.639 1.00 86.06 96 PRO A N 1
ATOM 719 C CA . PRO A 1 96 ? -9.686 -5.519 21.253 1.00 86.06 96 PRO A CA 1
ATOM 720 C C . PRO A 1 96 ? -11.040 -5.773 20.605 1.00 86.06 96 PRO A C 1
ATOM 722 O O . PRO A 1 96 ? -12.067 -5.892 21.270 1.00 86.06 96 PRO A O 1
ATOM 725 N N . VAL A 1 97 ? -11.029 -5.916 19.286 1.00 88.94 97 VAL A N 1
ATOM 726 C CA . VAL A 1 97 ? -12.222 -6.292 18.531 1.00 88.94 97 VAL A CA 1
ATOM 727 C C . VAL A 1 97 ? -12.767 -7.637 18.998 1.00 88.94 97 VAL A C 1
ATOM 729 O O . VAL A 1 97 ? -12.034 -8.612 19.199 1.00 88.94 97 VAL A O 1
ATOM 732 N N . GLY A 1 98 ? -14.089 -7.698 19.130 1.00 87.38 98 GLY A N 1
ATOM 733 C CA . GLY A 1 98 ? -14.793 -8.914 19.495 1.00 87.38 98 GLY A CA 1
ATOM 734 C C . GLY A 1 98 ? -16.125 -8.660 20.182 1.00 87.38 98 GLY A C 1
ATOM 735 O O . GLY A 1 98 ? -16.603 -7.532 20.292 1.00 87.38 98 GLY A O 1
ATOM 736 N N . HIS A 1 99 ? -16.707 -9.753 20.661 1.00 86.44 99 HIS A N 1
ATOM 737 C CA . HIS A 1 99 ? -17.907 -9.739 21.480 1.00 86.44 99 HIS A CA 1
ATOM 738 C C . HIS A 1 99 ? -17.534 -9.989 22.935 1.00 86.44 99 HIS A C 1
ATOM 740 O O . HIS A 1 99 ? -16.713 -10.854 23.239 1.00 86.44 99 HIS A O 1
ATOM 746 N N . TYR A 1 100 ? -18.147 -9.209 23.809 1.00 83.44 100 TYR A N 1
ATOM 747 C CA . TYR A 1 100 ? -17.884 -9.168 25.231 1.00 83.44 100 TYR A CA 1
ATOM 748 C C . TYR A 1 100 ? -19.192 -8.992 25.992 1.00 83.44 100 TYR A C 1
ATOM 750 O O . TYR A 1 100 ? -20.246 -8.682 25.429 1.00 83.44 100 TYR A O 1
ATOM 758 N N . PHE A 1 101 ? -19.088 -9.124 27.305 1.00 80.94 101 PHE A N 1
ATOM 759 C CA . PHE A 1 101 ? -20.171 -8.901 28.235 1.00 80.94 101 PHE A CA 1
ATOM 760 C C . PHE A 1 101 ? -19.729 -7.980 29.360 1.00 80.94 101 PHE A C 1
ATOM 762 O O . PHE A 1 101 ? -18.616 -8.099 29.879 1.00 80.94 101 PHE A O 1
ATOM 769 N N . ILE A 1 102 ? -20.613 -7.068 29.749 1.00 77.56 102 ILE A N 1
ATOM 770 C CA . ILE A 1 102 ? -20.457 -6.249 30.944 1.00 77.56 102 ILE A CA 1
ATOM 771 C C . ILE A 1 102 ? -21.281 -6.889 32.056 1.00 77.56 102 ILE A C 1
ATOM 773 O O . ILE A 1 102 ? -22.490 -7.088 31.926 1.00 77.56 102 ILE A O 1
ATOM 777 N N . LEU A 1 103 ? -20.602 -7.208 33.154 1.00 76.62 103 LEU A N 1
ATOM 778 C CA . LEU A 1 103 ? -21.157 -7.930 34.294 1.00 76.62 103 LEU A CA 1
ATOM 779 C C . LEU A 1 103 ? -20.849 -7.189 35.591 1.00 76.62 103 LEU A C 1
ATOM 781 O O . LEU A 1 103 ? -19.767 -6.615 35.737 1.00 76.62 103 LEU A O 1
ATOM 785 N N . ALA A 1 104 ? -21.765 -7.238 36.558 1.00 75.19 104 ALA A N 1
ATOM 786 C CA . ALA A 1 104 ? -21.489 -6.739 37.901 1.00 75.19 104 ALA A CA 1
ATOM 787 C C . ALA A 1 104 ? -20.405 -7.596 38.591 1.00 75.19 104 ALA A C 1
ATOM 789 O O . ALA A 1 104 ? -20.417 -8.822 38.487 1.00 75.19 104 ALA A O 1
ATOM 790 N N . TYR A 1 105 ? -19.474 -6.976 39.330 1.00 68.44 105 TYR A N 1
ATOM 791 C CA . TYR A 1 105 ? -18.382 -7.703 40.012 1.00 68.44 105 TYR A CA 1
ATOM 792 C C . TYR A 1 105 ? -18.851 -8.664 41.110 1.00 68.44 105 TYR A C 1
ATOM 794 O O . TYR A 1 105 ? -18.094 -9.547 41.509 1.00 68.44 105 TYR A O 1
ATOM 802 N N . SER A 1 106 ? -20.047 -8.463 41.661 1.00 67.25 106 SER A N 1
ATOM 803 C CA . SER A 1 106 ? -20.577 -9.305 42.732 1.00 67.25 106 SER A CA 1
ATOM 804 C C . SER A 1 106 ? -22.091 -9.183 42.830 1.00 67.25 106 SER A C 1
ATOM 806 O O . SER A 1 106 ? -22.671 -8.231 42.321 1.00 67.25 106 SER A O 1
ATOM 808 N N . ASP A 1 107 ? -22.710 -10.096 43.569 1.00 68.88 107 ASP A N 1
ATOM 809 C CA . ASP A 1 107 ? -24.101 -10.039 44.028 1.00 68.88 107 ASP A CA 1
ATOM 810 C C . ASP A 1 107 ? -24.361 -8.948 45.091 1.00 68.88 107 ASP A C 1
ATOM 812 O O . ASP A 1 107 ? -25.507 -8.724 45.495 1.00 68.88 107 ASP A O 1
ATOM 816 N N . ARG A 1 108 ? -23.312 -8.249 45.543 1.00 75.75 108 ARG A N 1
ATOM 817 C CA . ARG A 1 108 ? -23.405 -7.201 46.561 1.00 75.75 108 ARG A CA 1
ATOM 818 C C . ARG A 1 108 ? -24.095 -5.950 46.038 1.00 75.75 108 ARG A C 1
ATOM 820 O O . ARG A 1 108 ? -24.340 -5.769 44.847 1.00 75.75 108 ARG A O 1
ATOM 827 N N . GLU A 1 109 ? -24.413 -5.078 46.981 1.00 84.25 109 GLU A N 1
ATOM 828 C CA . GLU A 1 109 ? -24.934 -3.757 46.687 1.00 84.25 109 GLU A CA 1
ATOM 829 C C . GLU A 1 109 ? -23.905 -2.909 45.921 1.00 84.25 109 GLU A C 1
ATOM 831 O O . GLU A 1 109 ? -22.752 -2.780 46.335 1.00 84.25 109 GLU A O 1
ATOM 836 N N . ILE A 1 110 ? -24.344 -2.339 44.803 1.00 81.94 110 ILE A N 1
ATOM 837 C CA . ILE A 1 110 ? -23.602 -1.399 43.972 1.00 81.94 110 ILE A CA 1
ATOM 838 C C . ILE A 1 110 ? -23.826 0.010 44.537 1.00 81.94 110 ILE A C 1
ATOM 840 O O . ILE A 1 110 ? -24.978 0.440 44.651 1.00 81.94 110 ILE A O 1
ATOM 844 N N . PRO A 1 111 ? -22.756 0.749 44.874 1.00 83.12 111 PRO A N 1
ATOM 845 C CA . PRO A 1 111 ? -22.852 2.124 45.332 1.00 83.12 111 PRO A CA 1
ATOM 846 C C . PRO A 1 111 ? -23.495 3.038 44.293 1.00 83.12 111 PRO A C 1
ATOM 848 O O . PRO A 1 111 ? -23.128 3.041 43.114 1.00 83.12 111 PRO A O 1
ATOM 851 N N . LEU A 1 112 ? -24.425 3.851 44.779 1.00 85.69 112 LEU A N 1
ATOM 852 C CA . LEU A 1 112 ? -25.132 4.871 44.020 1.00 85.69 112 LEU A CA 1
ATOM 853 C C . LEU A 1 112 ? -24.661 6.257 44.471 1.00 85.69 112 LEU A C 1
ATOM 855 O O . LEU A 1 112 ? -24.326 6.460 45.638 1.00 85.69 112 LEU A O 1
ATOM 859 N N . THR A 1 113 ? -24.658 7.211 43.550 1.00 86.88 113 THR A N 1
ATOM 860 C CA . THR A 1 113 ? -24.413 8.639 43.802 1.00 86.88 113 THR A CA 1
ATOM 861 C C . THR A 1 113 ? -25.691 9.445 43.592 1.00 86.88 113 THR A C 1
ATOM 863 O O . THR A 1 113 ? -26.709 8.913 43.154 1.00 86.88 113 THR A O 1
ATOM 866 N N . GLY A 1 114 ? -25.652 10.733 43.928 1.00 87.88 114 GLY A N 1
ATOM 867 C CA . GLY A 1 114 ? -26.807 11.628 43.870 1.00 87.88 114 GLY A CA 1
ATOM 868 C C . GLY A 1 114 ? -27.451 11.829 45.239 1.00 87.88 114 GLY A C 1
ATOM 869 O O . GLY A 1 114 ? -27.309 11.000 46.147 1.00 87.88 114 GLY A O 1
ATOM 870 N N . ARG A 1 115 ? -28.123 12.973 45.405 1.00 91.75 115 ARG A N 1
ATOM 871 C CA . ARG A 1 115 ? -28.657 13.432 46.695 1.00 91.75 115 ARG A CA 1
ATOM 872 C C . ARG A 1 115 ? -29.617 12.431 47.338 1.00 91.75 115 ARG A C 1
ATOM 874 O O . ARG A 1 115 ? -29.639 12.310 48.560 1.00 91.75 115 ARG A O 1
ATOM 881 N N . ASP A 1 116 ? -30.373 11.702 46.525 1.00 89.44 116 ASP A N 1
ATOM 882 C CA . ASP A 1 116 ? -31.463 10.842 46.987 1.00 89.44 116 ASP A CA 1
ATOM 883 C C . ASP A 1 116 ? -31.060 9.350 47.017 1.00 89.44 116 ASP A C 1
ATOM 885 O O . ASP A 1 116 ? -31.861 8.485 47.372 1.00 89.44 116 ASP A O 1
ATOM 889 N N . SER A 1 117 ? -29.790 9.038 46.716 1.00 88.81 117 SER A N 1
ATOM 890 C CA . SER A 1 117 ? -29.235 7.676 46.591 1.00 88.81 117 SER A CA 1
ATOM 891 C C . SER A 1 117 ? -29.429 6.777 47.815 1.00 88.81 117 SER A C 1
ATOM 893 O O . SER A 1 117 ? -29.656 5.576 47.663 1.00 88.81 117 SER A O 1
ATOM 895 N N . ALA A 1 118 ? -29.416 7.334 49.030 1.00 87.00 118 ALA A N 1
ATOM 896 C CA . ALA A 1 118 ? -29.609 6.571 50.265 1.00 87.00 118 ALA A CA 1
ATOM 897 C C . ALA A 1 118 ? -30.981 5.867 50.338 1.00 87.00 118 ALA A C 1
ATOM 899 O O . ALA A 1 118 ? -31.114 4.850 51.020 1.00 87.00 118 ALA A O 1
ATOM 900 N N . ASN A 1 119 ? -31.987 6.355 49.601 1.00 88.00 119 ASN A N 1
ATOM 901 C CA . ASN A 1 119 ? -33.336 5.777 49.557 1.00 88.00 119 ASN A CA 1
ATOM 902 C C . ASN A 1 119 ? -33.441 4.539 48.655 1.00 88.00 119 ASN A C 1
ATOM 904 O O . ASN A 1 119 ? -34.467 3.854 48.651 1.00 88.00 119 ASN A O 1
ATOM 908 N N . TYR A 1 120 ? -32.389 4.237 47.900 1.00 90.62 120 TYR A N 1
ATOM 909 C CA . TYR A 1 120 ? -32.387 3.231 46.849 1.00 90.62 120 TYR A CA 1
ATOM 910 C C . TYR A 1 120 ? -31.298 2.210 47.074 1.00 90.62 120 TYR A C 1
ATOM 912 O O . TYR A 1 120 ? -30.258 2.543 47.621 1.00 90.62 120 TYR A O 1
ATOM 920 N N . VAL A 1 121 ? -31.518 0.981 46.628 1.00 90.38 121 VAL A N 1
ATOM 921 C CA . VAL A 1 121 ? -30.531 -0.097 46.670 1.00 90.38 121 VAL A CA 1
ATOM 922 C C . VAL A 1 121 ? -30.443 -0.738 45.290 1.00 90.38 121 VAL A C 1
ATOM 924 O O . VAL A 1 121 ? -31.467 -1.041 44.682 1.00 90.38 121 VAL A O 1
ATOM 927 N N . LEU A 1 122 ? -29.233 -0.952 44.777 1.00 86.94 122 LEU A N 1
ATOM 928 C CA . LEU A 1 122 ? -29.006 -1.721 43.556 1.00 86.94 122 LEU A CA 1
ATOM 929 C C . LEU A 1 122 ? -28.165 -2.940 43.914 1.00 86.94 122 LEU A C 1
ATOM 931 O O . LEU A 1 122 ? -27.021 -2.793 44.318 1.00 86.94 122 LEU A O 1
ATOM 935 N N . HIS A 1 123 ? -28.716 -4.141 43.775 1.00 85.69 123 HIS A N 1
ATOM 936 C CA . HIS A 1 123 ? -27.947 -5.374 43.943 1.00 85.69 123 HIS A CA 1
ATOM 937 C C . HIS A 1 123 ? -27.329 -5.775 42.610 1.00 85.69 123 HIS A C 1
ATOM 939 O O . HIS A 1 123 ? -28.004 -5.706 41.584 1.00 85.69 123 HIS A O 1
ATOM 945 N N . GLY A 1 124 ? -26.081 -6.241 42.609 1.00 76.56 124 GLY A N 1
ATOM 946 C CA . GLY A 1 124 ? -25.435 -6.683 41.375 1.00 76.56 124 GLY A CA 1
ATOM 947 C C . GLY A 1 124 ? -26.138 -7.870 40.713 1.00 76.56 124 GLY A C 1
ATOM 948 O O . GLY A 1 124 ? -26.172 -7.937 39.492 1.00 76.56 124 GLY A O 1
ATOM 949 N N . ALA A 1 125 ? -26.828 -8.720 41.484 1.00 76.38 125 ALA A N 1
ATOM 950 C CA . ALA A 1 125 ? -27.701 -9.770 40.943 1.00 76.38 125 ALA A CA 1
ATOM 951 C C . ALA A 1 125 ? -28.907 -9.229 40.138 1.00 76.38 125 ALA A C 1
ATOM 953 O O . ALA A 1 125 ? -29.511 -9.967 39.365 1.00 76.38 125 ALA A O 1
ATOM 954 N N . SER A 1 126 ? -29.265 -7.952 40.315 1.00 77.00 126 SER A N 1
ATOM 955 C CA . SER A 1 126 ? -30.320 -7.264 39.556 1.00 77.00 126 SER A CA 1
ATOM 956 C C . SER A 1 126 ? -29.799 -6.584 38.286 1.00 77.00 126 SER A C 1
ATOM 958 O O . SER A 1 126 ? -30.584 -5.968 37.562 1.00 77.00 126 SER A O 1
ATOM 960 N N . VAL A 1 127 ? -28.489 -6.644 38.033 1.00 77.38 127 VAL A N 1
ATOM 961 C CA . VAL A 1 127 ? -27.876 -6.150 36.803 1.00 77.38 127 VAL A CA 1
ATOM 962 C C . VAL A 1 127 ? -27.839 -7.311 35.808 1.00 77.38 127 VAL A C 1
ATOM 964 O O . VAL A 1 127 ? -27.145 -8.296 36.068 1.00 77.38 127 VAL A O 1
ATOM 967 N N . PRO A 1 128 ? -28.575 -7.233 34.687 1.00 79.56 128 PRO A N 1
ATOM 968 C CA . PRO A 1 128 ? -28.466 -8.242 33.645 1.00 79.56 128 PRO A CA 1
ATOM 969 C C . PRO A 1 128 ? -27.079 -8.199 32.998 1.00 79.56 128 PRO A C 1
ATOM 971 O O . PRO A 1 128 ? -26.400 -7.173 33.017 1.00 79.56 128 PRO A O 1
ATOM 974 N N . GLU A 1 129 ? -26.680 -9.306 32.383 1.00 81.88 129 GLU A N 1
ATOM 975 C CA . GLU A 1 129 ? -25.545 -9.305 31.467 1.00 81.88 129 GLU A CA 1
ATOM 976 C C . GLU A 1 129 ? -25.835 -8.376 30.281 1.00 81.88 129 GLU A C 1
ATOM 978 O O . GLU A 1 129 ? -26.908 -8.437 29.677 1.00 81.88 129 GLU A O 1
ATOM 983 N N . ILE A 1 130 ? -24.882 -7.501 29.964 1.00 79.62 130 ILE A N 1
ATOM 984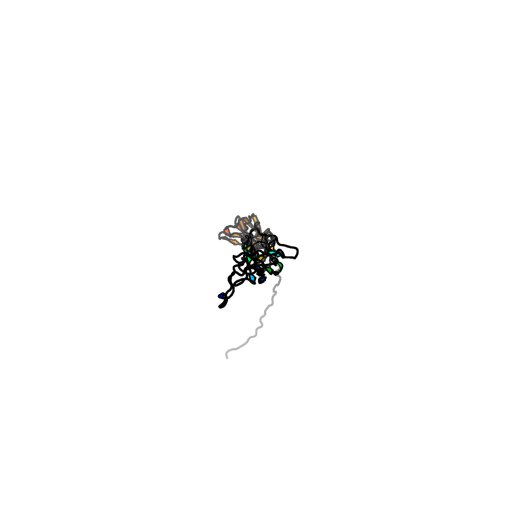 C CA . ILE A 1 130 ? -25.010 -6.533 28.873 1.00 79.62 130 ILE A CA 1
ATOM 985 C C . ILE A 1 130 ? -24.039 -6.930 27.772 1.00 79.62 130 ILE A C 1
ATOM 987 O O . ILE A 1 130 ? -22.834 -6.990 28.009 1.00 79.62 130 ILE A O 1
ATOM 991 N N . SER A 1 131 ? -24.549 -7.166 26.566 1.00 84.19 131 SER A N 1
ATOM 992 C CA . SER A 1 131 ? -23.699 -7.443 25.408 1.00 84.19 131 SER A CA 1
ATOM 993 C C . SER A 1 131 ? -22.939 -6.186 24.976 1.00 84.19 131 SER A C 1
ATOM 995 O O . SER A 1 131 ? -23.522 -5.105 24.861 1.00 84.19 131 SER A O 1
ATOM 997 N N . LEU A 1 132 ? -21.640 -6.348 24.735 1.00 81.94 132 LEU A N 1
ATOM 998 C CA . LEU A 1 132 ? -20.725 -5.343 24.214 1.00 81.94 132 LEU A CA 1
ATOM 999 C C . LEU A 1 132 ? -20.077 -5.871 22.929 1.00 81.94 132 LEU A C 1
ATOM 1001 O O . LEU A 1 132 ? -19.404 -6.898 22.936 1.00 81.94 132 LEU A O 1
ATOM 1005 N N . GLU A 1 133 ? -20.246 -5.154 21.827 1.00 85.44 133 GLU A N 1
ATOM 1006 C CA . GLU A 1 133 ? -19.541 -5.394 20.570 1.00 85.44 133 GLU A CA 1
ATOM 1007 C C . GLU A 1 133 ? -18.455 -4.328 20.394 1.00 85.44 133 GLU A C 1
ATOM 1009 O O . GLU A 1 133 ? -18.746 -3.132 20.398 1.00 85.44 133 GLU A O 1
ATOM 1014 N N . VAL A 1 134 ? -17.206 -4.749 20.207 1.00 85.44 134 VAL A N 1
ATOM 1015 C CA . VAL A 1 134 ? -16.126 -3.857 19.780 1.00 85.44 134 VAL A CA 1
ATOM 1016 C C . VAL A 1 134 ? -15.843 -4.120 18.314 1.00 85.44 134 VAL A C 1
ATOM 1018 O O . VAL A 1 134 ? -15.394 -5.204 17.937 1.00 85.44 134 VAL A O 1
ATOM 1021 N N . ARG A 1 135 ? -16.112 -3.115 17.485 1.00 87.62 135 ARG A N 1
ATOM 1022 C CA . ARG A 1 135 ? -15.935 -3.168 16.036 1.00 87.62 135 ARG A CA 1
ATOM 1023 C C . ARG A 1 135 ? -14.544 -2.694 15.628 1.00 87.62 135 ARG A C 1
ATOM 1025 O O . ARG A 1 135 ? -13.993 -1.805 16.285 1.00 87.62 135 ARG A O 1
ATOM 1032 N N . PRO A 1 136 ? -13.987 -3.237 14.531 1.00 91.69 136 PRO A N 1
ATOM 1033 C CA . PRO A 1 136 ? -12.718 -2.765 13.999 1.00 91.69 136 PRO A CA 1
ATOM 1034 C C . PRO A 1 136 ? -12.739 -1.276 13.695 1.00 91.69 136 PRO A C 1
ATOM 1036 O O . PRO A 1 136 ? -13.730 -0.744 13.189 1.00 91.69 136 PRO A O 1
ATOM 1039 N N . LYS A 1 137 ? -11.618 -0.612 13.966 1.00 91.38 137 LYS A N 1
ATOM 1040 C CA . LYS A 1 137 ? -11.445 0.791 13.613 1.00 91.38 137 LYS A CA 1
ATOM 1041 C C . LYS A 1 137 ? -11.148 0.924 12.119 1.00 91.38 137 LYS A C 1
ATOM 1043 O O . LYS A 1 137 ? -10.173 0.325 11.654 1.00 91.38 137 LYS A O 1
ATOM 1048 N N . PRO A 1 138 ? -11.932 1.710 11.359 1.00 93.94 138 PRO A N 1
ATOM 1049 C CA . PRO A 1 138 ? -11.584 2.016 9.983 1.00 93.94 138 PRO A CA 1
ATOM 1050 C C . PRO A 1 138 ? -10.329 2.895 9.950 1.00 93.94 138 PRO A C 1
ATOM 1052 O O . PRO A 1 138 ? -10.275 3.937 10.608 1.00 93.94 138 PRO A O 1
ATOM 1055 N N . ILE A 1 139 ? -9.332 2.483 9.173 1.00 96.38 139 ILE A N 1
ATOM 1056 C CA . ILE A 1 139 ? -8.107 3.248 8.907 1.00 96.38 139 ILE A CA 1
ATOM 1057 C C . ILE A 1 139 ? -7.928 3.461 7.410 1.00 96.38 139 ILE A C 1
ATOM 1059 O O . ILE A 1 139 ? -8.465 2.707 6.599 1.00 96.38 139 ILE A O 1
ATOM 1063 N N . THR A 1 140 ? -7.157 4.477 7.038 1.00 97.12 140 THR A N 1
ATOM 1064 C CA . THR A 1 140 ? -6.760 4.699 5.643 1.00 97.12 140 THR A CA 1
ATOM 1065 C C . THR A 1 140 ? -5.267 4.492 5.465 1.00 97.12 140 THR A C 1
ATOM 1067 O O . THR A 1 140 ? -4.501 4.559 6.428 1.00 97.12 140 THR A O 1
ATOM 1070 N N . TYR A 1 141 ? -4.833 4.275 4.227 1.00 97.94 141 TYR A N 1
ATOM 1071 C CA . TYR A 1 141 ? -3.415 4.203 3.893 1.00 97.94 141 TYR A CA 1
ATOM 1072 C C . TYR A 1 141 ? -3.027 5.159 2.766 1.00 97.94 141 TYR A C 1
ATOM 1074 O O . TYR A 1 141 ? -3.831 5.476 1.887 1.00 97.94 141 TYR A O 1
ATOM 1082 N N . THR A 1 142 ? -1.759 5.557 2.766 1.00 97.62 142 THR A N 1
ATOM 1083 C CA . THR A 1 142 ? -1.117 6.271 1.660 1.00 97.62 142 THR A CA 1
ATOM 1084 C C . THR A 1 142 ? 0.157 5.538 1.282 1.00 97.62 142 THR A C 1
ATOM 1086 O O . THR A 1 142 ? 1.007 5.314 2.145 1.00 97.62 142 THR A O 1
ATOM 1089 N N . ILE A 1 143 ? 0.293 5.173 0.006 1.00 96.44 143 ILE A N 1
ATOM 1090 C CA . ILE A 1 143 ? 1.523 4.593 -0.533 1.00 96.44 143 ILE A CA 1
ATOM 1091 C C . ILE A 1 143 ? 2.192 5.604 -1.458 1.00 96.44 143 ILE A C 1
ATOM 1093 O O . ILE A 1 143 ? 1.588 6.072 -2.422 1.00 96.44 143 ILE A O 1
ATOM 1097 N N . THR A 1 144 ? 3.457 5.899 -1.181 1.00 93.50 144 THR A N 1
ATOM 1098 C CA . THR A 1 144 ? 4.295 6.767 -2.011 1.00 93.50 144 THR A CA 1
ATOM 1099 C C . THR A 1 144 ? 5.461 5.956 -2.549 1.00 93.50 144 THR A C 1
ATOM 1101 O O . THR A 1 144 ? 6.158 5.283 -1.788 1.00 93.50 144 THR A O 1
ATOM 1104 N N . VAL A 1 145 ? 5.680 6.035 -3.861 1.00 90.44 145 VAL A N 1
ATOM 1105 C CA . VAL A 1 145 ? 6.774 5.343 -4.548 1.00 90.44 145 VAL A CA 1
ATOM 1106 C C . VAL A 1 145 ? 7.390 6.299 -5.574 1.00 90.44 145 VAL A C 1
ATOM 1108 O O . VAL A 1 145 ? 6.642 6.906 -6.342 1.00 90.44 145 VAL A O 1
ATOM 1111 N N . PRO A 1 146 ? 8.720 6.494 -5.594 1.00 90.50 146 PRO A N 1
ATOM 1112 C CA . PRO A 1 146 ? 9.366 7.258 -6.657 1.00 90.50 146 PRO A CA 1
ATOM 1113 C C . PRO A 1 146 ? 9.424 6.447 -7.962 1.00 90.50 146 PRO A C 1
ATOM 1115 O O . PRO A 1 146 ? 9.193 5.245 -7.970 1.00 90.50 146 PRO A O 1
ATOM 1118 N N . SER A 1 147 ? 9.727 7.101 -9.084 1.00 89.06 147 SER A N 1
ATOM 1119 C CA . SER A 1 147 ? 10.071 6.395 -10.330 1.00 89.06 147 SER A CA 1
ATOM 1120 C C . SER A 1 147 ? 11.557 6.049 -10.357 1.00 89.06 147 SER A C 1
ATOM 1122 O O . SER A 1 147 ? 12.360 6.752 -9.743 1.00 89.06 147 SER A O 1
ATOM 1124 N N . PHE A 1 148 ? 11.916 4.999 -11.092 1.00 93.00 148 PHE A N 1
ATOM 1125 C CA . PHE A 1 148 ? 13.268 4.431 -11.101 1.00 93.00 148 PHE A CA 1
ATOM 1126 C C . PHE A 1 148 ? 13.762 4.196 -12.521 1.00 93.00 148 PHE A C 1
ATOM 1128 O O . PHE A 1 148 ? 12.962 4.028 -13.440 1.00 93.00 148 PHE A O 1
ATOM 1135 N N . GLU A 1 149 ? 15.077 4.127 -12.711 1.00 94.69 149 GLU A N 1
ATOM 1136 C CA . GLU A 1 149 ? 15.633 3.566 -13.943 1.00 94.69 149 GLU A CA 1
ATOM 1137 C C . GLU A 1 149 ? 15.732 2.038 -13.849 1.00 94.69 149 GLU A C 1
ATOM 1139 O O . GLU A 1 149 ? 15.837 1.456 -12.770 1.00 94.69 149 GLU A O 1
ATOM 1144 N N . TYR A 1 150 ? 15.721 1.357 -14.993 1.00 94.81 150 TYR A N 1
ATOM 1145 C CA . TYR A 1 150 ? 15.952 -0.082 -15.030 1.00 94.81 150 TYR A CA 1
ATOM 1146 C C . TYR A 1 150 ? 17.295 -0.457 -14.375 1.00 94.81 150 TYR A C 1
ATOM 1148 O O . TYR A 1 150 ? 18.356 0.039 -14.763 1.00 94.81 150 TYR A O 1
ATOM 1156 N N . GLY A 1 151 ? 17.257 -1.378 -13.410 1.00 91.62 151 GLY A N 1
ATOM 1157 C CA . GLY A 1 151 ? 18.445 -1.816 -12.673 1.00 91.62 151 GLY A CA 1
ATOM 1158 C C . GLY A 1 151 ? 18.955 -0.823 -11.630 1.00 91.62 151 GLY A C 1
ATOM 1159 O O . GLY A 1 151 ? 20.118 -0.924 -11.236 1.00 91.62 151 GLY A O 1
ATOM 1160 N N . ASP A 1 152 ? 18.121 0.127 -11.204 1.00 90.56 152 ASP A N 1
ATOM 1161 C CA . ASP A 1 152 ? 18.395 0.977 -10.047 1.00 90.56 152 ASP A CA 1
ATOM 1162 C C . ASP A 1 152 ? 18.528 0.117 -8.769 1.00 90.56 152 ASP A C 1
ATOM 1164 O O . ASP A 1 152 ? 17.597 -0.625 -8.441 1.00 90.56 152 ASP A O 1
ATOM 1168 N N . PRO A 1 153 ? 19.672 0.168 -8.056 1.00 84.25 153 PRO A N 1
ATOM 1169 C CA . PRO A 1 153 ? 19.904 -0.650 -6.866 1.00 84.25 153 PRO A CA 1
ATOM 1170 C C . PRO A 1 153 ? 19.032 -0.258 -5.666 1.00 84.25 153 PRO A C 1
ATOM 1172 O O . PRO A 1 153 ? 18.880 -1.071 -4.755 1.00 84.25 153 PRO A O 1
ATOM 1175 N N . ASP A 1 154 ? 18.471 0.955 -5.650 1.00 78.81 154 ASP A N 1
ATOM 1176 C CA . ASP A 1 154 ? 17.631 1.431 -4.548 1.00 78.81 154 ASP A CA 1
ATOM 1177 C C . ASP A 1 154 ? 16.181 0.927 -4.675 1.00 78.81 154 ASP A C 1
ATOM 1179 O O . ASP A 1 154 ? 15.393 0.987 -3.716 1.00 78.81 154 ASP A O 1
ATOM 1183 N N . PHE A 1 155 ? 15.825 0.358 -5.834 1.00 76.56 155 PHE A N 1
ATOM 1184 C CA . PHE A 1 155 ? 14.551 -0.318 -6.025 1.00 76.56 155 PHE A CA 1
ATOM 1185 C C . PHE A 1 155 ? 14.477 -1.606 -5.183 1.00 76.56 155 PHE A C 1
ATOM 1187 O O . PHE A 1 155 ? 15.359 -2.458 -5.300 1.00 76.56 155 PHE A O 1
ATOM 1194 N N . PRO A 1 156 ? 13.425 -1.824 -4.365 1.00 65.12 156 PRO A N 1
ATOM 1195 C CA . PRO A 1 156 ? 12.258 -0.988 -4.060 1.00 65.12 156 PRO A CA 1
ATOM 1196 C C . PRO A 1 156 ? 12.241 -0.550 -2.590 1.00 65.12 156 PRO A C 1
ATOM 1198 O O . PRO A 1 156 ? 11.175 -0.394 -1.994 1.00 65.12 156 PRO A O 1
ATOM 1201 N N . THR A 1 157 ? 13.407 -0.358 -1.970 1.00 70.56 157 THR A N 1
ATOM 1202 C CA . THR A 1 157 ? 13.481 0.042 -0.551 1.00 70.56 157 THR A CA 1
ATOM 1203 C C . THR A 1 157 ? 12.793 1.386 -0.277 1.00 70.56 157 THR A C 1
ATOM 1205 O O . THR A 1 157 ? 12.441 1.693 0.860 1.00 70.56 157 THR A O 1
ATOM 1208 N N . ALA A 1 158 ? 12.527 2.159 -1.332 1.00 76.00 158 ALA A N 1
ATOM 1209 C CA . ALA A 1 158 ? 11.823 3.429 -1.281 1.00 76.00 158 ALA A CA 1
ATOM 1210 C C . ALA A 1 158 ? 10.281 3.337 -1.346 1.00 76.00 158 ALA A C 1
ATOM 1212 O O . ALA A 1 158 ? 9.638 4.386 -1.349 1.00 76.00 158 ALA A O 1
ATOM 1213 N N . VAL A 1 159 ? 9.656 2.148 -1.372 1.00 87.69 159 VAL A N 1
ATOM 1214 C CA . VAL A 1 159 ? 8.189 2.046 -1.208 1.00 87.69 159 VAL A CA 1
ATOM 1215 C C . VAL A 1 159 ? 7.828 2.412 0.231 1.00 87.69 159 VAL A C 1
ATOM 1217 O O . VAL A 1 159 ? 8.194 1.707 1.167 1.00 87.69 159 VAL A O 1
ATOM 1220 N N . GLN A 1 160 ? 7.114 3.521 0.413 1.00 91.12 160 GLN A N 1
ATOM 1221 C CA . GLN A 1 160 ? 6.715 4.012 1.731 1.00 91.12 160 GLN A CA 1
ATOM 1222 C C . GLN A 1 160 ? 5.212 3.844 1.919 1.00 91.12 160 GLN A C 1
ATOM 1224 O O . GLN A 1 160 ? 4.423 4.372 1.136 1.00 91.12 160 GLN A O 1
ATOM 1229 N N . VAL A 1 161 ? 4.821 3.140 2.981 1.00 95.25 161 VAL A N 1
ATOM 1230 C CA . VAL A 1 161 ? 3.422 2.946 3.375 1.00 95.25 161 VAL A CA 1
ATOM 1231 C C . VAL A 1 161 ? 3.172 3.712 4.665 1.00 95.25 161 VAL A C 1
ATOM 1233 O O . VAL A 1 161 ? 3.883 3.534 5.649 1.00 95.25 161 VAL A O 1
ATOM 1236 N N . THR A 1 162 ? 2.155 4.567 4.673 1.00 96.19 162 THR A N 1
ATOM 1237 C CA . THR A 1 162 ? 1.686 5.254 5.881 1.00 96.19 162 THR A CA 1
ATOM 1238 C C . THR A 1 162 ? 0.277 4.786 6.211 1.00 96.19 162 THR A C 1
ATOM 1240 O O . THR A 1 162 ? -0.622 4.938 5.386 1.00 96.19 162 THR A O 1
ATOM 1243 N N . LEU A 1 163 ? 0.084 4.240 7.415 1.00 97.44 163 LEU A N 1
ATOM 1244 C CA . LEU A 1 163 ? -1.226 3.893 7.969 1.00 97.44 163 LEU A CA 1
ATOM 1245 C C . LEU A 1 163 ? -1.734 5.045 8.844 1.00 97.44 163 LEU A C 1
ATOM 1247 O O . LEU A 1 163 ? -1.077 5.440 9.806 1.00 97.44 163 LEU A O 1
ATOM 1251 N N . ASN A 1 164 ? -2.909 5.581 8.523 1.00 96.00 164 ASN A N 1
ATOM 1252 C CA . ASN A 1 164 ? -3.501 6.726 9.211 1.00 96.00 164 ASN A CA 1
ATOM 1253 C C . ASN A 1 164 ? -4.652 6.280 10.118 1.00 96.00 164 ASN A C 1
ATOM 1255 O O . ASN A 1 164 ? -5.544 5.553 9.688 1.00 96.00 164 ASN A O 1
ATOM 1259 N N . GLY A 1 165 ? -4.675 6.779 11.356 1.00 91.75 165 GLY A N 1
ATOM 1260 C CA . GLY A 1 165 ? -5.750 6.499 12.317 1.00 91.75 165 GLY A CA 1
ATOM 1261 C C . GLY A 1 165 ? -5.476 5.343 13.284 1.00 91.75 165 GLY A C 1
ATOM 1262 O O . GLY A 1 165 ? -6.362 5.007 14.075 1.00 91.75 165 GLY A O 1
ATOM 1263 N N . LEU A 1 166 ? -4.262 4.779 13.261 1.00 92.69 166 LEU A N 1
ATOM 1264 C CA . LEU A 1 166 ? -3.808 3.814 14.263 1.00 92.69 166 LEU A CA 1
ATOM 1265 C C . LEU A 1 166 ? -3.881 4.409 15.676 1.00 92.69 166 LEU A C 1
ATOM 1267 O O . LEU A 1 166 ? -3.592 5.589 15.897 1.00 92.69 166 LEU A O 1
ATOM 1271 N N . VAL A 1 167 ? -4.264 3.574 16.637 1.00 88.44 167 VAL A N 1
ATOM 1272 C CA . VAL A 1 167 ? -4.137 3.870 18.063 1.00 88.44 167 VAL A CA 1
ATOM 1273 C C . VAL A 1 167 ? -2.640 3.917 18.412 1.00 88.44 167 VAL A C 1
ATOM 1275 O O . VAL A 1 167 ? -1.890 3.027 18.006 1.00 88.44 167 VAL A O 1
ATOM 1278 N N . PRO A 1 168 ? -2.162 4.949 19.134 1.00 86.69 168 PRO A N 1
ATOM 1279 C CA . PRO A 1 168 ? -0.754 5.054 19.500 1.00 86.69 168 PRO A CA 1
ATOM 1280 C C . PRO A 1 168 ? -0.248 3.828 20.268 1.00 86.69 168 PRO A C 1
ATOM 1282 O O . PRO A 1 168 ? -0.836 3.434 21.269 1.00 86.69 168 PRO A O 1
ATOM 1285 N N . GLY A 1 169 ? 0.885 3.276 19.830 1.00 86.88 169 GLY A N 1
ATOM 1286 C CA . GLY A 1 169 ? 1.502 2.092 20.437 1.00 86.88 169 GLY A CA 1
ATOM 1287 C C . GLY A 1 169 ? 1.112 0.767 19.779 1.00 86.88 169 GLY A C 1
ATOM 1288 O O . GLY A 1 169 ? 1.780 -0.235 20.035 1.00 86.88 169 GLY A O 1
ATOM 1289 N N . ASP A 1 170 ? 0.113 0.756 18.893 1.00 91.19 170 ASP A N 1
ATOM 1290 C CA . ASP A 1 170 ? -0.252 -0.452 18.159 1.00 91.19 170 ASP A CA 1
ATOM 1291 C C . ASP A 1 170 ? 0.785 -0.806 17.091 1.00 91.19 170 ASP A C 1
ATOM 1293 O O . ASP A 1 170 ? 1.171 0.012 16.254 1.00 91.19 170 ASP A O 1
ATOM 1297 N N . ALA A 1 171 ? 1.199 -2.073 17.101 1.00 94.00 171 ALA A N 1
ATOM 1298 C CA . ALA A 1 171 ? 2.047 -2.656 16.073 1.00 94.00 171 ALA A CA 1
ATOM 1299 C C . ALA A 1 171 ? 1.172 -3.237 14.952 1.00 94.00 171 ALA A C 1
ATOM 1301 O O . ALA A 1 171 ? 0.569 -4.306 15.110 1.00 94.00 171 ALA A O 1
ATOM 1302 N N . VAL A 1 172 ? 1.110 -2.513 13.832 1.00 96.69 172 VAL A N 1
ATO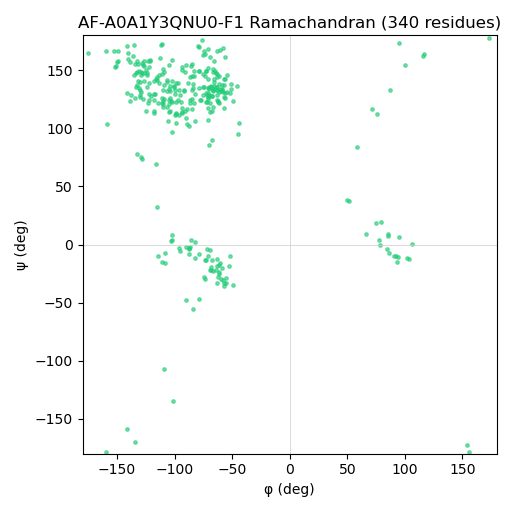M 1303 C CA . VAL A 1 172 ? 0.415 -2.911 12.603 1.00 96.69 172 VAL A CA 1
ATOM 1304 C C . VAL A 1 172 ? 1.357 -2.725 11.419 1.00 96.69 172 VAL A C 1
ATOM 1306 O O . VAL A 1 172 ? 1.921 -1.652 11.218 1.00 96.69 172 VAL A O 1
ATOM 1309 N N . GLU A 1 173 ? 1.505 -3.784 10.640 1.00 95.25 173 GLU A N 1
ATOM 1310 C CA . GLU A 1 173 ? 2.285 -3.847 9.411 1.00 95.25 173 GLU A CA 1
ATOM 1311 C C . GLU A 1 173 ? 1.349 -4.022 8.205 1.00 95.25 173 GLU A C 1
ATOM 1313 O O . GLU A 1 173 ? 0.136 -4.208 8.344 1.00 95.25 173 GLU A O 1
ATOM 1318 N N . SER A 1 174 ? 1.909 -3.926 7.001 1.00 94.75 174 SER A N 1
ATOM 1319 C CA . SER A 1 174 ? 1.165 -4.010 5.745 1.00 94.75 174 SER A CA 1
ATOM 1320 C C . SER A 1 174 ? 1.825 -4.980 4.778 1.00 94.75 174 SER A C 1
ATOM 1322 O O . SER A 1 174 ? 3.024 -4.878 4.522 1.00 94.75 174 SER A O 1
ATOM 1324 N N . GLU A 1 175 ? 1.023 -5.836 4.159 1.00 94.31 175 GLU A N 1
ATOM 1325 C CA . GLU A 1 175 ? 1.415 -6.600 2.979 1.00 94.31 175 GLU A CA 1
ATOM 1326 C C . GLU A 1 175 ? 0.873 -5.918 1.721 1.00 94.31 175 GLU A C 1
ATOM 1328 O O . GLU A 1 175 ? -0.265 -5.437 1.700 1.00 94.31 175 GLU A O 1
ATOM 1333 N N . LEU A 1 176 ? 1.693 -5.875 0.673 1.00 94.62 176 LEU A N 1
ATOM 1334 C CA . LEU A 1 176 ? 1.403 -5.169 -0.572 1.00 94.62 176 LEU A CA 1
ATOM 1335 C C . LEU A 1 176 ? 1.185 -6.152 -1.720 1.00 94.62 176 LEU A C 1
ATOM 1337 O O . LEU A 1 176 ? 1.861 -7.176 -1.796 1.00 94.62 176 LEU A O 1
ATOM 1341 N N . ASP A 1 177 ? 0.296 -5.775 -2.631 1.00 94.50 177 ASP A N 1
ATOM 1342 C CA . ASP A 1 177 ? 0.156 -6.388 -3.947 1.00 94.50 177 ASP A CA 1
ATOM 1343 C C . ASP A 1 177 ? 0.622 -5.404 -5.019 1.00 94.50 177 ASP A C 1
ATOM 1345 O O . ASP A 1 177 ? 0.519 -4.181 -4.859 1.00 94.50 177 ASP A O 1
ATOM 1349 N N . PHE A 1 178 ? 1.112 -5.947 -6.130 1.00 94.00 178 PHE A N 1
ATOM 1350 C CA . PHE A 1 178 ? 1.626 -5.167 -7.243 1.00 94.00 178 PHE A CA 1
ATOM 1351 C C . PHE A 1 178 ? 0.959 -5.579 -8.554 1.00 94.00 178 PHE A C 1
ATOM 1353 O O . PHE A 1 178 ? 0.633 -6.746 -8.777 1.00 94.00 178 PHE A O 1
ATOM 1360 N N . TRP A 1 179 ? 0.804 -4.610 -9.451 1.00 95.38 179 TRP A N 1
ATOM 1361 C CA . TRP A 1 179 ? 0.300 -4.823 -10.801 1.00 95.38 179 TRP A CA 1
ATOM 1362 C C . TRP A 1 179 ? 1.150 -4.066 -11.805 1.00 95.38 179 TRP A C 1
ATOM 1364 O O . TRP A 1 179 ? 1.590 -2.948 -11.535 1.00 95.38 179 TRP A O 1
ATOM 1374 N N . ARG A 1 180 ? 1.299 -4.649 -12.990 1.00 94.88 180 ARG A N 1
ATOM 1375 C CA . ARG A 1 180 ? 1.880 -4.016 -14.172 1.00 94.88 180 ARG A CA 1
ATOM 1376 C C . ARG A 1 180 ? 0.819 -3.971 -15.256 1.00 94.88 180 ARG A C 1
ATOM 1378 O O . ARG A 1 180 ? 0.226 -5.004 -15.564 1.00 94.88 180 ARG A O 1
ATOM 1385 N N . ASP A 1 181 ? 0.536 -2.783 -15.781 1.00 88.69 181 ASP A N 1
ATOM 1386 C CA . ASP A 1 181 ? -0.484 -2.584 -16.822 1.00 88.69 181 ASP A CA 1
ATOM 1387 C C . ASP A 1 181 ? -1.845 -3.242 -16.480 1.00 88.69 181 ASP A C 1
ATOM 1389 O O . ASP A 1 181 ? -2.515 -3.842 -17.320 1.00 88.69 181 ASP A O 1
ATOM 1393 N N . GLY A 1 182 ? -2.239 -3.186 -15.200 1.00 88.62 182 GLY A N 1
ATOM 1394 C CA . GLY A 1 182 ? -3.487 -3.768 -14.683 1.00 88.62 182 GLY A CA 1
ATOM 1395 C C . GLY A 1 182 ? -3.473 -5.286 -14.450 1.00 88.62 182 GLY A C 1
ATOM 1396 O O . GLY A 1 182 ? -4.467 -5.835 -13.979 1.00 88.62 182 GLY A O 1
ATOM 1397 N N . THR A 1 183 ? -2.364 -5.972 -14.727 1.00 93.50 183 THR A N 1
ATOM 1398 C CA . THR A 1 183 ? -2.206 -7.415 -14.488 1.00 93.50 183 THR A CA 1
ATOM 1399 C C . THR A 1 183 ? -1.412 -7.652 -13.203 1.00 93.50 183 THR A C 1
ATOM 1401 O O . THR A 1 183 ? -0.409 -6.962 -13.010 1.00 93.50 183 THR A O 1
ATOM 1404 N N . PRO A 1 184 ? -1.814 -8.596 -12.324 1.00 94.81 184 PRO A N 1
ATOM 1405 C CA . PRO A 1 184 ? -1.029 -8.942 -11.143 1.00 94.81 184 PRO A CA 1
ATOM 1406 C C . PRO A 1 184 ? 0.414 -9.254 -11.527 1.00 94.81 184 PRO A C 1
ATOM 1408 O O . PRO A 1 184 ? 0.669 -10.023 -12.456 1.00 94.81 184 PRO A O 1
ATOM 1411 N N . TRP A 1 185 ? 1.347 -8.628 -10.827 1.00 93.75 185 TRP A N 1
ATOM 1412 C CA . TRP A 1 185 ? 2.771 -8.776 -11.062 1.00 93.75 185 TRP A CA 1
ATOM 1413 C C . TRP A 1 185 ? 3.423 -9.270 -9.780 1.00 93.75 185 TRP A C 1
ATOM 1415 O O . TRP A 1 185 ? 3.285 -8.658 -8.721 1.00 93.75 185 TRP A O 1
ATOM 1425 N N . GLU A 1 186 ? 4.131 -10.391 -9.878 1.00 89.56 186 GLU A N 1
ATOM 1426 C CA . GLU A 1 186 ? 4.958 -10.849 -8.774 1.00 89.56 186 GLU A CA 1
ATOM 1427 C C . GLU A 1 186 ? 6.150 -9.917 -8.625 1.00 89.56 186 GLU A C 1
ATOM 1429 O O . GLU A 1 186 ? 6.874 -9.633 -9.583 1.00 89.56 186 GLU A O 1
ATOM 1434 N N . TRP A 1 187 ? 6.338 -9.448 -7.399 1.00 83.88 187 TRP A N 1
ATOM 1435 C CA . TRP A 1 187 ? 7.431 -8.563 -7.063 1.00 83.88 187 TRP A CA 1
ATOM 1436 C C . TRP A 1 187 ? 8.780 -9.167 -7.481 1.00 83.88 187 TRP A C 1
ATOM 1438 O O . TRP A 1 187 ? 9.090 -10.318 -7.170 1.00 83.88 187 TRP A O 1
ATOM 1448 N N . SER A 1 188 ? 9.598 -8.363 -8.161 1.00 85.62 188 SER A N 1
ATOM 1449 C CA . SER A 1 188 ? 10.962 -8.710 -8.560 1.00 85.62 188 SER A CA 1
ATOM 1450 C C . SER A 1 188 ? 11.916 -7.570 -8.204 1.00 85.62 188 SER A C 1
ATOM 1452 O O . SER A 1 188 ? 11.565 -6.407 -8.415 1.00 85.62 188 SER A O 1
ATOM 1454 N N . PRO A 1 189 ? 13.141 -7.870 -7.732 1.00 83.69 189 PRO A N 1
ATOM 1455 C CA . PRO A 1 189 ? 14.164 -6.857 -7.467 1.00 83.69 189 PRO A CA 1
ATOM 1456 C C . PRO A 1 189 ? 14.689 -6.182 -8.744 1.00 83.69 189 PRO A C 1
ATOM 1458 O O . PRO A 1 189 ? 15.368 -5.166 -8.664 1.00 83.69 189 PRO A O 1
ATOM 1461 N N . LEU A 1 190 ? 14.389 -6.736 -9.922 1.00 88.50 190 LEU A N 1
ATOM 1462 C CA . LEU A 1 190 ? 14.755 -6.168 -11.217 1.00 88.50 190 LEU A CA 1
ATOM 1463 C C . LEU A 1 190 ? 13.503 -6.088 -12.105 1.00 88.50 190 LEU A C 1
ATOM 1465 O O . LEU A 1 190 ? 13.326 -6.928 -12.994 1.00 88.50 190 LEU A O 1
ATOM 1469 N N . PRO A 1 191 ? 12.583 -5.148 -11.825 1.00 90.81 191 PRO A N 1
ATOM 1470 C CA . PRO A 1 191 ? 11.387 -4.962 -12.631 1.00 90.81 191 PRO A CA 1
ATOM 1471 C C . PRO A 1 191 ? 11.760 -4.514 -14.042 1.00 90.81 191 PRO A C 1
ATOM 1473 O O . PRO A 1 191 ? 12.727 -3.785 -14.264 1.00 90.81 191 PRO A O 1
ATOM 1476 N N . ASP A 1 192 ? 10.955 -4.929 -15.008 1.00 92.56 192 ASP A N 1
ATOM 1477 C CA . ASP A 1 192 ? 11.063 -4.438 -16.373 1.00 92.56 192 ASP A CA 1
ATOM 1478 C C . ASP A 1 192 ? 10.641 -2.975 -16.492 1.00 92.56 192 ASP A C 1
ATOM 1480 O O . ASP A 1 192 ? 9.885 -2.464 -15.671 1.00 92.56 192 ASP A O 1
ATOM 1484 N N . VAL A 1 193 ? 11.051 -2.320 -17.576 1.00 94.75 193 VAL A N 1
ATOM 1485 C CA . VAL A 1 193 ? 10.511 -1.004 -17.937 1.00 94.75 193 VAL A CA 1
ATOM 1486 C C . VAL A 1 193 ? 8.998 -1.080 -18.125 1.00 94.75 193 VAL A C 1
ATOM 1488 O O . VAL A 1 193 ? 8.494 -1.961 -18.826 1.00 94.75 193 VAL A O 1
ATOM 1491 N N . GLY A 1 194 ? 8.278 -0.139 -17.529 1.00 94.12 194 GLY A N 1
ATOM 1492 C CA . GLY A 1 194 ? 6.824 -0.068 -17.602 1.00 94.12 194 GLY A CA 1
ATOM 1493 C C . GLY A 1 194 ? 6.220 0.687 -16.430 1.00 94.12 194 GLY A C 1
ATOM 1494 O O . GLY A 1 194 ? 6.942 1.175 -15.556 1.00 94.12 194 GLY A O 1
ATOM 1495 N N . ASP A 1 195 ? 4.893 0.747 -16.428 1.00 94.31 195 ASP A N 1
ATOM 1496 C CA . ASP A 1 195 ? 4.108 1.392 -15.386 1.00 94.31 195 ASP A CA 1
ATOM 1497 C C . ASP A 1 195 ? 3.547 0.354 -14.415 1.00 94.31 195 ASP A C 1
ATOM 1499 O O . ASP A 1 195 ? 3.023 -0.700 -14.795 1.00 94.31 195 ASP A O 1
ATOM 1503 N N . TYR A 1 196 ? 3.661 0.677 -13.134 1.00 94.44 196 TYR A N 1
ATOM 1504 C CA . TYR A 1 196 ? 3.308 -0.203 -12.039 1.00 94.44 196 TYR A CA 1
ATOM 1505 C C . TYR A 1 196 ? 2.384 0.504 -11.063 1.00 94.44 196 TYR A C 1
ATOM 1507 O O . TYR A 1 196 ? 2.483 1.707 -10.807 1.00 94.44 196 TYR A O 1
ATOM 1515 N N . THR A 1 197 ? 1.505 -0.286 -10.464 1.00 95.19 197 THR A N 1
ATOM 1516 C CA . THR A 1 197 ? 0.672 0.146 -9.346 1.00 95.19 197 THR A CA 1
ATOM 1517 C C . THR A 1 197 ? 0.883 -0.784 -8.166 1.00 95.19 197 THR A C 1
ATOM 1519 O O . THR A 1 197 ? 1.155 -1.973 -8.336 1.00 95.19 197 THR A O 1
ATOM 1522 N N . VAL A 1 198 ? 0.782 -0.228 -6.966 1.00 94.50 198 VAL A N 1
ATOM 1523 C CA . VAL A 1 198 ? 0.916 -0.955 -5.709 1.00 94.50 198 VAL A CA 1
ATOM 1524 C C . VAL A 1 198 ? -0.221 -0.556 -4.782 1.00 94.50 198 VAL A C 1
ATOM 1526 O O . VAL A 1 198 ? -0.551 0.624 -4.641 1.00 94.50 198 VAL A O 1
ATOM 1529 N N . ALA A 1 199 ? -0.829 -1.544 -4.144 1.00 94.56 199 ALA A N 1
ATOM 1530 C CA . ALA A 1 199 ? -1.901 -1.334 -3.187 1.00 94.56 199 ALA A CA 1
ATOM 1531 C C . ALA A 1 199 ? -1.663 -2.186 -1.946 1.00 94.56 199 ALA A C 1
ATOM 1533 O O . ALA A 1 199 ? -0.991 -3.217 -1.990 1.00 94.56 199 ALA A O 1
ATOM 1534 N N . LEU A 1 200 ? -2.228 -1.741 -0.829 1.00 95.88 200 LEU A N 1
ATOM 1535 C CA . LEU A 1 200 ? -2.217 -2.518 0.396 1.00 95.88 200 LEU A CA 1
ATOM 1536 C C . LEU A 1 200 ? -3.197 -3.687 0.243 1.00 95.88 200 LEU A C 1
ATOM 1538 O O . LEU A 1 200 ? -4.380 -3.460 -0.011 1.00 95.88 200 LEU A O 1
ATOM 1542 N N . ARG A 1 201 ? -2.710 -4.921 0.412 1.00 92.50 201 ARG A N 1
ATOM 1543 C CA . ARG A 1 201 ? -3.533 -6.138 0.373 1.00 92.50 201 ARG A CA 1
ATOM 1544 C C . ARG A 1 201 ? -4.177 -6.412 1.722 1.00 92.50 201 ARG A C 1
ATOM 1546 O O . ARG A 1 201 ? -5.389 -6.582 1.812 1.00 92.50 201 ARG A O 1
ATOM 1553 N N . THR A 1 202 ? -3.360 -6.506 2.767 1.00 94.56 202 THR A N 1
ATOM 1554 C CA . THR A 1 202 ? -3.828 -6.837 4.117 1.00 94.56 202 THR A CA 1
ATOM 1555 C C . THR A 1 202 ? -2.945 -6.218 5.186 1.00 94.56 202 THR A C 1
ATOM 1557 O O . THR A 1 202 ? -1.761 -5.958 4.972 1.00 94.56 202 THR A O 1
ATOM 1560 N N . LEU A 1 203 ? -3.545 -5.994 6.349 1.00 97.19 203 LEU A N 1
ATOM 1561 C CA . LEU A 1 203 ? -2.836 -5.622 7.562 1.00 97.19 203 LEU A CA 1
ATOM 1562 C C . LEU A 1 203 ? -2.295 -6.883 8.239 1.00 97.19 203 LEU A C 1
ATOM 1564 O O . LEU A 1 203 ? -2.944 -7.933 8.217 1.00 97.19 203 LEU A O 1
ATOM 1568 N N . THR A 1 204 ? -1.125 -6.768 8.852 1.00 96.88 204 THR A N 1
ATOM 1569 C CA . THR A 1 204 ? -0.464 -7.840 9.604 1.00 96.88 204 THR A CA 1
ATOM 1570 C C . THR A 1 204 ? 0.092 -7.313 10.924 1.00 96.88 204 THR A C 1
ATOM 1572 O O . THR A 1 204 ? 0.054 -6.118 11.215 1.00 96.88 204 THR A O 1
ATOM 1575 N N . GLY A 1 205 ? 0.564 -8.221 11.773 1.00 96.12 205 GLY A N 1
ATOM 1576 C CA . GLY A 1 205 ? 1.065 -7.891 13.102 1.00 96.12 205 GLY A CA 1
ATOM 1577 C C . GLY A 1 205 ? 0.016 -8.043 14.213 1.00 96.12 205 GLY A C 1
ATOM 1578 O O . GLY A 1 205 ? -1.153 -8.336 13.945 1.00 96.12 205 GLY A O 1
ATOM 1579 N N . PRO A 1 206 ? 0.429 -7.888 15.484 1.00 92.25 206 PRO A N 1
ATOM 1580 C CA . PRO A 1 206 ? -0.381 -8.279 16.641 1.00 92.25 206 PRO A CA 1
ATOM 1581 C C . PRO A 1 206 ? -1.699 -7.515 16.791 1.00 92.25 206 PRO A C 1
ATOM 1583 O O . PRO A 1 206 ? -2.679 -8.087 17.264 1.00 92.25 206 PRO A O 1
ATOM 1586 N N . ALA A 1 207 ? -1.735 -6.240 16.393 1.00 92.81 207 ALA A N 1
ATOM 1587 C CA . ALA A 1 207 ? -2.922 -5.398 16.526 1.00 92.81 207 ALA A CA 1
ATOM 1588 C C . ALA A 1 207 ? -3.779 -5.344 15.249 1.00 92.81 207 ALA A C 1
ATOM 1590 O O . ALA A 1 207 ? -4.846 -4.737 15.269 1.00 92.81 207 ALA A O 1
ATOM 1591 N N . ALA A 1 208 ? -3.369 -5.982 14.143 1.00 95.88 208 ALA A N 1
ATOM 1592 C CA . ALA A 1 208 ? -4.042 -5.852 12.844 1.00 95.88 208 ALA A CA 1
ATOM 1593 C C . ALA A 1 208 ? -5.526 -6.240 12.869 1.00 95.88 208 ALA A C 1
ATOM 1595 O O . ALA A 1 208 ? -6.338 -5.583 12.224 1.00 95.88 208 ALA A O 1
ATOM 1596 N N . GLY A 1 209 ? -5.897 -7.256 13.658 1.00 93.62 209 GLY A N 1
ATOM 1597 C CA . GLY A 1 209 ? -7.291 -7.695 13.803 1.00 93.62 209 GLY A CA 1
ATOM 1598 C C . GLY A 1 209 ? -8.227 -6.644 14.414 1.00 93.62 209 GLY A C 1
ATOM 1599 O O . GLY A 1 209 ? -9.444 -6.796 14.337 1.00 93.62 209 GLY A O 1
ATOM 1600 N N . ASN A 1 210 ? -7.677 -5.569 14.987 1.00 93.94 210 ASN A N 1
ATOM 1601 C CA . ASN A 1 210 ? -8.448 -4.464 15.545 1.00 93.94 210 ASN A CA 1
ATOM 1602 C C . ASN A 1 210 ? -8.823 -3.388 14.515 1.00 93.94 210 ASN A C 1
ATOM 1604 O O . ASN A 1 210 ? -9.517 -2.423 14.844 1.00 93.94 210 ASN A O 1
ATOM 1608 N N . TYR A 1 211 ? -8.378 -3.550 13.271 1.00 96.38 211 TYR A N 1
ATOM 1609 C CA . TYR A 1 211 ? -8.519 -2.559 12.218 1.00 96.38 211 TYR A CA 1
ATOM 1610 C C . TYR A 1 211 ? -9.151 -3.151 10.968 1.00 96.38 211 TYR A C 1
ATOM 1612 O O . TYR A 1 211 ? -9.041 -4.339 10.672 1.00 96.38 211 TYR A O 1
ATOM 1620 N N . VAL A 1 212 ? -9.792 -2.279 10.202 1.00 95.88 212 VAL A N 1
ATOM 1621 C CA . VAL A 1 212 ? -10.260 -2.569 8.850 1.00 95.88 212 VAL A CA 1
ATOM 1622 C C . VAL A 1 212 ? -9.861 -1.412 7.945 1.00 95.88 212 VAL A C 1
ATOM 1624 O O . VAL A 1 212 ? -9.801 -0.264 8.383 1.00 95.88 212 VAL A O 1
ATOM 1627 N N . LEU A 1 213 ? -9.568 -1.693 6.678 1.00 95.81 213 LEU A N 1
ATOM 1628 C CA . LEU A 1 213 ? -9.337 -0.629 5.707 1.00 95.81 213 LEU A CA 1
ATOM 1629 C C . LEU A 1 213 ? -10.664 0.061 5.392 1.00 95.81 213 LEU A C 1
ATOM 1631 O O . LEU A 1 213 ? -11.657 -0.598 5.086 1.00 95.81 213 LEU A O 1
ATOM 1635 N N . ALA A 1 214 ? -10.680 1.388 5.459 1.00 94.25 214 ALA A N 1
ATOM 1636 C CA . ALA A 1 214 ? -11.828 2.173 5.043 1.00 94.25 214 ALA A CA 1
ATOM 1637 C C . ALA A 1 214 ? -12.084 1.982 3.540 1.00 94.25 214 ALA A C 1
ATOM 1639 O O . ALA A 1 214 ? -11.148 1.855 2.754 1.00 94.25 214 ALA A O 1
ATOM 1640 N N . GLU A 1 215 ? -13.349 2.023 3.122 1.00 92.38 215 GLU A N 1
ATOM 1641 C CA . GLU A 1 215 ? -13.725 1.881 1.706 1.00 92.38 215 GLU A CA 1
ATOM 1642 C C . GLU A 1 215 ? -13.236 3.054 0.838 1.00 92.38 215 GLU A C 1
ATOM 1644 O O . GLU A 1 215 ? -13.073 2.922 -0.373 1.00 92.38 215 GLU A O 1
ATOM 1649 N N . THR A 1 216 ? -12.990 4.216 1.452 1.00 94.44 216 THR A N 1
ATOM 1650 C CA . THR A 1 216 ? -12.574 5.450 0.769 1.00 94.44 216 THR A CA 1
ATOM 1651 C C . THR A 1 216 ? -11.443 6.147 1.521 1.00 94.44 216 THR A C 1
ATOM 1653 O O . THR A 1 216 ? -11.226 5.893 2.703 1.00 94.44 216 THR A O 1
ATOM 1656 N N . GLY A 1 217 ? -10.729 7.048 0.839 1.00 94.44 217 GLY A N 1
ATOM 1657 C CA . GLY A 1 217 ? -9.641 7.830 1.438 1.00 94.44 217 GLY A CA 1
ATOM 1658 C C . GLY A 1 217 ? -8.278 7.133 1.435 1.00 94.44 217 GLY A C 1
ATOM 1659 O O . GLY A 1 217 ? -7.331 7.664 2.008 1.00 94.44 217 GLY A O 1
ATOM 1660 N N . ASN A 1 218 ? -8.168 5.976 0.778 1.00 96.81 218 ASN A N 1
ATOM 1661 C CA . ASN A 1 218 ? -6.892 5.313 0.525 1.00 96.81 218 ASN A CA 1
ATOM 1662 C C . ASN A 1 218 ? -6.225 5.870 -0.733 1.00 96.81 218 ASN A C 1
ATOM 1664 O O . ASN A 1 218 ? -6.900 6.167 -1.719 1.00 96.81 218 ASN A O 1
ATOM 1668 N N . THR A 1 219 ? -4.899 5.946 -0.719 1.00 97.44 219 THR A N 1
ATOM 1669 C CA . THR A 1 219 ? -4.091 6.344 -1.876 1.00 97.44 219 THR A CA 1
ATOM 1670 C C . THR A 1 219 ? -3.174 5.193 -2.273 1.00 97.44 219 THR A C 1
ATOM 1672 O O . THR A 1 219 ? -2.265 4.836 -1.520 1.00 97.44 219 THR A O 1
ATOM 1675 N N . ILE A 1 220 ? -3.422 4.615 -3.452 1.00 95.75 220 ILE A N 1
ATOM 1676 C CA . ILE A 1 220 ? -2.546 3.603 -4.056 1.00 95.75 220 ILE A CA 1
ATOM 1677 C C . ILE A 1 220 ? -1.246 4.245 -4.543 1.00 95.75 220 ILE A C 1
ATOM 1679 O O . ILE A 1 220 ? -1.227 5.419 -4.916 1.00 95.75 220 ILE A O 1
ATOM 1683 N N . GLY A 1 221 ? -0.172 3.464 -4.574 1.00 94.56 221 GLY A N 1
ATOM 1684 C CA . GLY A 1 221 ? 1.094 3.903 -5.141 1.00 94.56 221 GLY A CA 1
ATOM 1685 C C . GLY A 1 221 ? 1.127 3.650 -6.642 1.00 94.56 221 GLY A C 1
ATOM 1686 O O . GLY A 1 221 ? 0.604 2.646 -7.129 1.00 94.56 221 GLY A O 1
ATOM 1687 N N . GLN A 1 222 ? 1.766 4.555 -7.374 1.00 93.62 222 GLN A N 1
ATOM 1688 C CA . GLN A 1 222 ? 2.051 4.407 -8.797 1.00 93.62 222 GLN A CA 1
ATOM 1689 C C . GLN A 1 222 ? 3.510 4.768 -9.033 1.00 93.62 222 GLN A C 1
ATOM 1691 O O . GLN A 1 222 ? 3.999 5.742 -8.462 1.00 93.62 222 GLN A O 1
ATOM 1696 N N . PHE A 1 223 ? 4.200 3.988 -9.856 1.00 92.81 223 PHE A N 1
ATOM 1697 C CA . PHE A 1 223 ? 5.565 4.292 -10.259 1.00 92.81 223 PHE A CA 1
ATOM 1698 C C . PHE A 1 223 ? 5.853 3.759 -11.653 1.00 92.81 223 PHE A C 1
ATOM 1700 O O . PHE A 1 223 ? 5.233 2.797 -12.105 1.00 92.81 223 PHE A O 1
ATOM 1707 N N . SER A 1 224 ? 6.842 4.362 -12.301 1.00 93.50 224 SER A N 1
ATOM 1708 C CA . SER A 1 224 ? 7.351 3.894 -13.581 1.00 93.50 224 SER A CA 1
ATOM 1709 C C . SER A 1 224 ? 8.795 3.445 -13.422 1.00 93.50 224 SER A C 1
ATOM 1711 O O . SER A 1 224 ? 9.591 4.074 -12.716 1.00 93.50 224 SER A O 1
ATOM 1713 N N . VAL A 1 225 ? 9.141 2.371 -14.119 1.00 94.75 225 VAL A N 1
ATOM 1714 C CA . VAL A 1 225 ? 10.530 1.997 -14.373 1.00 94.75 225 VAL A CA 1
ATOM 1715 C C . VAL A 1 225 ? 10.858 2.479 -15.775 1.00 94.75 225 VAL A C 1
ATOM 1717 O O . VAL A 1 225 ? 10.284 1.991 -16.747 1.00 94.75 225 VAL A O 1
ATOM 1720 N N . ILE A 1 226 ? 11.750 3.456 -15.894 1.00 95.69 226 ILE A N 1
ATOM 1721 C CA . ILE A 1 226 ? 12.153 4.030 -17.180 1.00 95.69 226 ILE A CA 1
ATOM 1722 C C . ILE A 1 226 ? 13.413 3.332 -17.720 1.00 95.69 226 ILE A C 1
ATOM 1724 O O . ILE A 1 226 ? 14.228 2.837 -16.936 1.00 95.69 226 ILE A O 1
ATOM 1728 N N . PRO A 1 227 ? 13.624 3.286 -19.050 1.00 97.38 227 PRO A N 1
ATOM 1729 C CA . PRO A 1 227 ? 14.806 2.644 -19.625 1.00 97.38 227 PRO A CA 1
ATOM 1730 C C . PRO A 1 227 ? 16.089 3.278 -19.107 1.00 97.38 227 PRO A C 1
ATOM 1732 O O . PRO A 1 227 ? 16.197 4.495 -19.151 1.00 97.38 227 PRO A O 1
ATOM 1735 N N . ARG A 1 228 ? 17.089 2.507 -18.688 1.00 96.56 228 ARG A N 1
ATOM 1736 C CA . ARG A 1 228 ? 18.358 3.047 -18.179 1.00 96.56 228 ARG A CA 1
ATOM 1737 C C . ARG A 1 228 ? 19.156 3.756 -19.271 1.00 96.56 228 ARG A C 1
ATOM 1739 O O . ARG A 1 228 ? 19.343 3.208 -20.359 1.00 96.56 228 ARG A O 1
ATOM 1746 N N . LEU A 1 229 ? 19.678 4.950 -18.988 1.00 97.00 229 LEU A N 1
ATOM 1747 C CA . LEU A 1 229 ? 20.568 5.635 -19.931 1.00 97.00 229 LEU A CA 1
ATOM 1748 C C . LEU A 1 229 ? 21.927 4.923 -20.005 1.00 97.00 229 LEU A C 1
ATOM 1750 O O . LEU A 1 229 ? 22.598 4.752 -18.988 1.00 97.00 229 LEU A O 1
ATOM 1754 N N . ILE A 1 230 ? 22.359 4.546 -21.211 1.00 96.88 230 ILE A N 1
ATOM 1755 C CA . ILE A 1 230 ? 23.684 3.957 -21.448 1.00 96.88 230 ILE A CA 1
ATOM 1756 C C . ILE A 1 230 ? 24.461 4.753 -22.493 1.00 96.88 230 ILE A C 1
ATOM 1758 O O . ILE A 1 230 ? 23.938 5.085 -23.552 1.00 96.88 230 ILE A O 1
ATOM 1762 N N . ASN A 1 231 ? 25.741 5.013 -22.225 1.00 97.00 231 ASN A N 1
ATOM 1763 C CA . ASN A 1 231 ? 26.659 5.623 -23.189 1.00 97.00 231 ASN A CA 1
ATOM 1764 C C . ASN A 1 231 ? 27.946 4.787 -23.294 1.00 97.00 231 ASN A C 1
ATOM 1766 O O . ASN A 1 231 ? 28.963 5.141 -22.693 1.00 97.00 231 ASN A O 1
ATOM 1770 N N . PRO A 1 232 ? 27.905 3.630 -23.981 1.00 95.81 232 PRO A N 1
ATOM 1771 C CA . PRO A 1 232 ? 29.045 2.721 -24.047 1.00 95.81 232 PRO A CA 1
ATOM 1772 C C . PRO A 1 232 ? 30.261 3.388 -24.694 1.00 95.81 232 PRO A C 1
ATOM 1774 O O . PRO A 1 232 ? 30.130 4.095 -25.690 1.00 95.81 232 PRO A O 1
ATOM 1777 N N . SER A 1 233 ? 31.456 3.164 -24.150 1.00 94.38 233 SER A N 1
ATOM 1778 C CA . SER A 1 233 ? 32.693 3.580 -24.816 1.00 94.38 233 SER A CA 1
ATOM 1779 C C . SER A 1 233 ? 32.950 2.700 -26.037 1.00 94.38 233 SER A C 1
ATOM 1781 O O . SER A 1 233 ? 32.835 1.477 -25.959 1.00 94.38 233 SER A O 1
ATOM 1783 N N . LEU A 1 234 ? 33.317 3.322 -27.156 1.00 94.75 234 LEU A N 1
ATOM 1784 C CA . LEU A 1 234 ? 33.604 2.631 -28.408 1.00 94.75 234 LEU A CA 1
ATOM 1785 C C . LEU A 1 234 ? 35.105 2.617 -28.682 1.00 94.75 234 LEU A C 1
ATOM 1787 O O . LEU A 1 234 ? 35.808 3.594 -28.431 1.00 94.75 234 LEU A O 1
ATOM 1791 N N . SER A 1 235 ? 35.587 1.496 -29.208 1.00 90.44 235 SER A N 1
ATOM 1792 C CA . SER A 1 235 ? 36.967 1.334 -29.657 1.00 90.44 235 SER A CA 1
ATOM 1793 C C . SER A 1 235 ? 37.039 1.451 -31.187 1.00 90.44 235 SER A C 1
ATOM 1795 O O . SER A 1 235 ? 36.447 2.364 -31.769 1.00 90.44 235 SER A O 1
ATOM 1797 N N . SER A 1 236 ? 37.773 0.554 -31.842 1.00 95.44 236 SER A N 1
ATOM 1798 C CA . SER A 1 236 ? 37.839 0.450 -33.296 1.00 95.44 236 SER A CA 1
ATOM 1799 C C . SER A 1 236 ? 37.142 -0.829 -33.735 1.00 95.44 236 SER A C 1
ATOM 1801 O O . SER A 1 236 ? 37.404 -1.894 -33.178 1.00 95.44 236 SER A O 1
ATOM 1803 N N . TYR A 1 237 ? 36.292 -0.718 -34.749 1.00 96.56 237 TYR A N 1
ATOM 1804 C CA . TYR A 1 237 ? 35.588 -1.847 -35.343 1.00 96.56 237 TYR A CA 1
ATOM 1805 C C . TYR A 1 237 ? 35.890 -1.949 -36.833 1.00 96.56 237 TYR A C 1
ATOM 1807 O O . TYR A 1 237 ? 36.119 -0.939 -37.501 1.00 96.56 237 TYR A O 1
ATOM 1815 N N . ASP A 1 238 ? 35.807 -3.171 -37.345 1.00 95.75 238 ASP A N 1
ATOM 1816 C CA . ASP A 1 238 ? 35.901 -3.478 -38.765 1.00 95.75 238 ASP A CA 1
ATOM 1817 C C . ASP A 1 238 ? 34.575 -4.073 -39.244 1.00 95.75 238 ASP A C 1
ATOM 1819 O O . ASP A 1 238 ? 33.935 -4.850 -38.533 1.00 95.75 238 ASP A O 1
ATOM 1823 N N . SER A 1 239 ? 34.164 -3.717 -40.457 1.00 96.62 239 SER A N 1
ATOM 1824 C CA . SER A 1 239 ? 33.012 -4.319 -41.129 1.00 96.62 239 SER A CA 1
ATOM 1825 C C . SER A 1 239 ? 33.277 -4.514 -42.612 1.00 96.62 239 SER A C 1
ATOM 1827 O O . SER A 1 239 ? 34.171 -3.895 -43.187 1.00 96.62 239 SER A O 1
ATOM 1829 N N . VAL A 1 240 ? 32.448 -5.324 -43.260 1.00 97.38 240 VAL A N 1
ATOM 1830 C CA . VAL A 1 240 ? 32.366 -5.413 -44.718 1.00 97.38 240 VAL A CA 1
ATOM 1831 C C . VAL A 1 240 ? 31.131 -4.644 -45.179 1.00 97.38 240 VAL A C 1
ATOM 1833 O O . VAL A 1 240 ? 30.079 -4.689 -44.550 1.00 97.38 240 VAL A O 1
ATOM 1836 N N . TYR A 1 241 ? 31.243 -3.923 -46.294 1.00 96.50 241 TYR A N 1
ATOM 1837 C CA . TYR A 1 241 ? 30.157 -3.120 -46.852 1.00 96.50 241 TYR A CA 1
ATOM 1838 C C . TYR A 1 241 ? 28.843 -3.909 -46.953 1.00 96.50 241 TYR A C 1
ATOM 1840 O O . TYR A 1 241 ? 28.777 -4.960 -47.603 1.00 96.50 241 TYR A O 1
ATOM 1848 N N . GLY A 1 242 ? 27.793 -3.374 -46.329 1.00 95.06 242 GLY A N 1
ATOM 1849 C CA . GLY A 1 242 ? 26.462 -3.978 -46.254 1.00 95.06 242 GLY A CA 1
ATOM 1850 C C . GLY A 1 242 ? 26.228 -4.894 -45.047 1.00 95.06 242 GLY A C 1
ATOM 1851 O O . GLY A 1 242 ? 25.079 -5.251 -44.811 1.00 95.06 242 GLY A O 1
ATOM 1852 N N . ASP A 1 243 ? 27.264 -5.243 -44.276 1.00 97.00 243 ASP A N 1
ATOM 1853 C CA . ASP A 1 243 ? 27.109 -6.006 -43.033 1.00 97.00 243 ASP A CA 1
ATOM 1854 C C . ASP A 1 243 ? 26.971 -5.057 -41.829 1.00 97.00 243 ASP A C 1
ATOM 1856 O O . ASP A 1 243 ? 27.757 -4.109 -41.689 1.00 97.00 243 ASP A O 1
ATOM 1860 N N . PRO A 1 244 ? 25.986 -5.283 -40.939 1.00 97.00 244 PRO A N 1
ATOM 1861 C CA . PRO A 1 244 ? 25.873 -4.520 -39.707 1.00 97.00 244 PRO A CA 1
ATOM 1862 C C . PRO A 1 244 ? 26.987 -4.908 -38.733 1.00 97.00 244 PRO A C 1
ATOM 1864 O O . PRO A 1 244 ? 27.319 -6.083 -38.577 1.00 97.00 244 PRO A O 1
ATOM 1867 N N . VAL A 1 245 ? 27.507 -3.923 -38.004 1.00 97.50 245 VAL A N 1
ATOM 1868 C CA . VAL A 1 245 ? 28.388 -4.175 -36.859 1.00 97.50 245 VAL A CA 1
ATOM 1869 C C . VAL A 1 245 ? 27.523 -4.293 -35.618 1.00 97.50 245 VAL A C 1
ATOM 1871 O O . VAL A 1 245 ? 26.966 -3.298 -35.157 1.00 97.50 245 VAL A O 1
ATOM 1874 N N . LEU A 1 246 ? 27.406 -5.508 -35.088 1.00 97.00 246 LEU A N 1
ATOM 1875 C CA . LEU A 1 246 ? 26.671 -5.789 -33.860 1.00 97.00 246 LEU A CA 1
ATOM 1876 C C . LEU A 1 246 ? 27.656 -6.167 -32.759 1.00 97.00 246 LEU A C 1
ATOM 1878 O O . LEU A 1 246 ? 28.362 -7.166 -32.873 1.00 97.00 246 LEU A O 1
ATOM 1882 N N . VAL A 1 247 ? 27.685 -5.375 -31.692 1.00 95.75 247 VAL A N 1
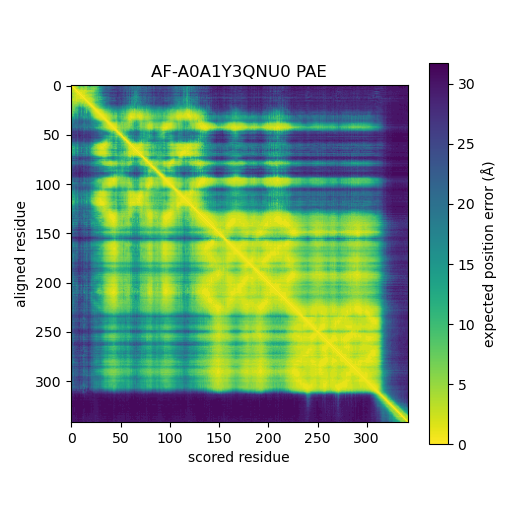ATOM 1883 C CA . VAL A 1 247 ? 28.507 -5.635 -30.508 1.00 95.75 247 VAL A CA 1
ATOM 1884 C C . VAL A 1 247 ? 27.602 -6.159 -29.406 1.00 95.75 247 VAL A C 1
ATOM 1886 O O . VAL A 1 247 ? 26.597 -5.524 -29.089 1.00 95.75 247 VAL A O 1
ATOM 1889 N N . ASP A 1 248 ? 27.937 -7.310 -28.831 1.00 95.25 248 ASP A N 1
ATOM 1890 C CA . ASP A 1 248 ? 27.207 -7.826 -27.676 1.00 95.25 248 ASP A CA 1
ATOM 1891 C C . ASP A 1 248 ? 27.344 -6.872 -26.489 1.00 95.25 248 ASP A C 1
ATOM 1893 O O . ASP A 1 248 ? 28.439 -6.404 -26.171 1.00 95.25 248 ASP A O 1
ATOM 1897 N N . PHE A 1 249 ? 26.215 -6.579 -25.851 1.00 92.38 249 PHE A N 1
ATOM 1898 C CA . PHE A 1 249 ? 26.164 -5.812 -24.618 1.00 92.38 249 PHE A CA 1
ATOM 1899 C C . PHE A 1 249 ? 25.778 -6.737 -23.463 1.00 92.38 249 PHE A C 1
ATOM 1901 O O . PHE A 1 249 ? 26.577 -7.569 -23.040 1.00 92.38 249 PHE A O 1
ATOM 1908 N N . GLU A 1 250 ? 24.553 -6.630 -22.964 1.00 89.94 250 GLU A N 1
ATOM 1909 C CA . GLU A 1 250 ? 24.070 -7.378 -21.812 1.00 89.94 250 GLU A CA 1
ATOM 1910 C C . GLU A 1 250 ? 22.701 -7.980 -22.118 1.00 89.94 250 GLU A C 1
ATOM 1912 O O . GLU A 1 250 ? 21.921 -7.400 -22.870 1.00 89.94 250 GLU A O 1
ATOM 1917 N N . GLN A 1 251 ? 22.401 -9.142 -21.529 1.00 86.38 251 GLN A N 1
ATOM 1918 C CA . GLN A 1 251 ? 21.071 -9.765 -21.568 1.00 86.38 251 GLN A CA 1
ATOM 1919 C C . GLN A 1 251 ? 20.493 -9.900 -22.988 1.00 86.38 251 GLN A C 1
ATOM 1921 O O . GLN A 1 251 ? 19.306 -9.709 -23.204 1.00 86.38 251 GLN A O 1
ATOM 1926 N N . GLY A 1 252 ? 21.332 -10.205 -23.983 1.00 90.56 252 GLY A N 1
ATOM 1927 C CA . GLY A 1 252 ? 20.896 -10.348 -25.378 1.00 90.56 252 GLY A CA 1
ATOM 1928 C C . GLY A 1 252 ? 20.661 -9.030 -26.124 1.00 90.56 252 GLY A C 1
ATOM 1929 O O . GLY A 1 252 ? 20.274 -9.064 -27.292 1.00 90.56 252 GLY A O 1
ATOM 1930 N N . VAL A 1 253 ? 20.930 -7.880 -25.499 1.00 96.94 253 VAL A N 1
ATOM 1931 C CA . VAL A 1 253 ? 21.002 -6.586 -26.183 1.00 96.94 253 VAL A CA 1
ATOM 1932 C C . VAL A 1 253 ? 22.303 -6.504 -26.975 1.00 96.94 253 VAL A C 1
ATOM 1934 O O . VAL A 1 253 ? 23.382 -6.841 -26.483 1.00 96.94 253 VAL A O 1
ATOM 1937 N N . LYS A 1 254 ? 22.198 -6.023 -28.211 1.00 97.31 254 LYS A N 1
ATOM 1938 C CA . LYS A 1 254 ? 23.319 -5.731 -29.101 1.00 97.31 254 LYS A CA 1
ATOM 1939 C C . LYS A 1 254 ? 23.341 -4.244 -29.431 1.00 97.31 254 LYS A C 1
ATOM 1941 O O . LYS A 1 254 ? 22.302 -3.630 -29.668 1.00 97.31 254 LYS A O 1
ATOM 1946 N N . LEU A 1 255 ? 24.535 -3.671 -29.479 1.00 97.62 255 LEU A N 1
ATOM 1947 C CA . LEU A 1 255 ? 24.775 -2.316 -29.961 1.00 97.62 255 LEU A CA 1
ATOM 1948 C C . LEU A 1 255 ? 25.014 -2.396 -31.465 1.00 97.62 255 LEU A C 1
ATOM 1950 O O . LEU A 1 255 ? 25.993 -3.012 -31.893 1.00 97.62 255 LEU A O 1
ATOM 1954 N N . GLN A 1 256 ? 24.153 -1.780 -32.270 1.00 97.88 256 GLN A N 1
ATOM 1955 C CA . GLN A 1 256 ? 24.446 -1.625 -33.688 1.00 97.88 256 GLN A CA 1
ATOM 1956 C C . GLN A 1 256 ? 25.295 -0.377 -33.891 1.00 97.88 256 GLN A C 1
ATOM 1958 O O . GLN A 1 256 ? 24.849 0.736 -33.610 1.00 97.88 256 GLN A O 1
ATOM 1963 N N . ILE A 1 257 ? 26.519 -0.555 -34.380 1.00 97.88 257 ILE A N 1
ATOM 1964 C CA . ILE A 1 257 ? 27.441 0.552 -34.630 1.00 97.88 257 ILE A CA 1
ATOM 1965 C C . ILE A 1 257 ? 27.154 1.144 -36.010 1.00 97.88 257 ILE A C 1
ATOM 1967 O O . ILE A 1 257 ? 27.011 0.422 -36.995 1.00 97.88 257 ILE A O 1
ATOM 1971 N N . GLY A 1 258 ? 27.072 2.470 -36.070 1.00 97.31 258 GLY A N 1
ATOM 1972 C CA . GLY A 1 258 ? 26.945 3.245 -37.299 1.00 97.31 258 GLY A CA 1
ATOM 1973 C C . GLY A 1 258 ? 27.898 4.434 -37.297 1.00 97.31 258 GLY A C 1
ATOM 1974 O O . GLY A 1 258 ? 28.762 4.556 -36.431 1.00 97.31 258 GLY A O 1
ATOM 1975 N N . VAL A 1 259 ? 27.737 5.329 -38.265 1.00 97.69 259 VAL A N 1
ATOM 1976 C CA . VAL A 1 259 ? 28.565 6.531 -38.421 1.00 97.69 259 VAL A CA 1
ATOM 1977 C C . VAL A 1 259 ? 27.701 7.768 -38.284 1.00 97.69 259 VAL A C 1
ATOM 1979 O O . VAL A 1 259 ? 26.687 7.888 -38.970 1.00 97.69 259 VAL A O 1
ATOM 1982 N N . ARG A 1 260 ? 28.129 8.702 -37.435 1.00 97.12 260 ARG A N 1
ATOM 1983 C CA . ARG A 1 260 ? 27.558 10.045 -37.338 1.00 97.12 260 ARG A CA 1
ATOM 1984 C C . ARG A 1 260 ? 28.243 10.969 -38.344 1.00 97.12 260 ARG A C 1
ATOM 1986 O O . ARG A 1 260 ? 29.464 11.129 -38.316 1.00 97.12 260 ARG A O 1
ATOM 1993 N N . LEU A 1 261 ? 27.464 11.560 -39.240 1.00 92.88 261 LEU A N 1
ATOM 1994 C CA . LEU A 1 261 ? 27.921 12.566 -40.192 1.00 92.88 261 LEU A CA 1
ATOM 1995 C C . LEU A 1 261 ? 28.050 13.944 -39.528 1.00 92.88 261 LEU A C 1
ATOM 1997 O O . LEU A 1 261 ? 27.611 14.153 -38.398 1.00 92.88 261 LEU A O 1
ATOM 2001 N N . ASP A 1 262 ? 28.656 14.892 -40.244 1.00 89.56 262 ASP A N 1
ATOM 2002 C CA . ASP A 1 262 ? 28.903 16.247 -39.729 1.00 89.56 262 ASP A CA 1
ATOM 2003 C C . ASP A 1 262 ? 27.604 17.048 -39.531 1.00 89.56 262 ASP A C 1
ATOM 2005 O O . ASP A 1 262 ? 27.564 17.966 -38.717 1.00 89.56 262 ASP A O 1
ATOM 2009 N N . ASP A 1 263 ? 26.529 16.667 -40.226 1.00 90.31 263 ASP A N 1
ATOM 2010 C CA . ASP A 1 263 ? 25.177 17.209 -40.038 1.00 90.31 263 ASP A CA 1
ATOM 2011 C C . ASP A 1 263 ? 24.406 16.550 -38.873 1.00 90.31 263 ASP A C 1
ATOM 2013 O O . ASP A 1 263 ? 23.248 16.879 -38.631 1.00 90.31 263 ASP A O 1
ATOM 2017 N N . GLY A 1 264 ? 25.039 15.617 -38.150 1.00 88.94 264 GLY A N 1
ATOM 2018 C CA . GLY A 1 264 ? 24.453 14.883 -37.028 1.00 88.94 264 GLY A CA 1
ATOM 2019 C C . GLY A 1 264 ? 23.675 13.623 -37.419 1.00 88.94 264 GLY A C 1
ATOM 2020 O O . GLY A 1 264 ? 23.310 12.843 -36.536 1.00 88.94 264 GLY A O 1
ATOM 2021 N N . THR A 1 265 ? 23.458 13.368 -38.713 1.00 94.88 265 THR A N 1
ATOM 2022 C CA . THR A 1 265 ? 22.757 12.170 -39.193 1.00 94.88 265 THR A CA 1
ATOM 2023 C C . THR A 1 265 ? 23.546 10.912 -38.852 1.00 94.88 265 THR A C 1
ATOM 2025 O O . THR A 1 265 ? 24.755 10.850 -39.075 1.00 94.88 265 THR A O 1
ATOM 2028 N N . ILE A 1 266 ? 22.868 9.872 -38.360 1.00 97.62 266 ILE A N 1
ATOM 2029 C CA . ILE A 1 266 ? 23.489 8.567 -38.116 1.00 97.62 266 ILE A CA 1
ATOM 2030 C C . ILE A 1 266 ? 23.116 7.591 -39.233 1.00 97.62 266 ILE A C 1
ATOM 2032 O O . ILE A 1 266 ? 21.942 7.292 -39.447 1.00 97.62 266 ILE A O 1
ATOM 2036 N N . ILE A 1 267 ? 24.130 7.040 -39.898 1.00 97.38 267 ILE A N 1
ATOM 2037 C CA . ILE A 1 267 ? 23.988 5.998 -40.917 1.00 97.38 267 ILE A CA 1
ATOM 2038 C C . ILE A 1 267 ? 24.419 4.655 -40.326 1.00 97.38 267 ILE A C 1
ATOM 2040 O O . ILE A 1 267 ? 25.563 4.479 -39.912 1.00 97.38 267 ILE A O 1
ATOM 2044 N N . LYS A 1 268 ? 23.498 3.687 -40.313 1.00 97.38 268 LYS A N 1
ATOM 2045 C CA . LYS A 1 268 ? 23.701 2.341 -39.744 1.00 97.38 268 LYS A CA 1
ATOM 2046 C C . LYS A 1 268 ? 24.577 1.430 -40.611 1.00 97.38 268 LYS A C 1
ATOM 2048 O O . LYS A 1 268 ? 25.209 0.518 -40.095 1.00 97.38 268 LYS A O 1
ATOM 2053 N N . LEU A 1 269 ? 24.575 1.663 -41.924 1.00 97.12 269 LEU A N 1
ATOM 2054 C CA . LEU A 1 269 ? 25.321 0.905 -42.932 1.00 97.12 269 LEU A CA 1
ATOM 2055 C C . LEU A 1 269 ? 26.034 1.895 -43.866 1.00 97.12 269 LEU A C 1
ATOM 2057 O O . LEU A 1 269 ? 25.515 2.200 -44.940 1.00 97.12 269 LEU A O 1
ATOM 2061 N N . PRO A 1 270 ? 27.156 2.488 -43.430 1.00 96.69 270 PRO A N 1
ATOM 2062 C CA . PRO A 1 270 ? 27.881 3.466 -44.232 1.00 96.69 270 PRO A CA 1
ATOM 2063 C C . PRO A 1 270 ? 28.633 2.796 -45.396 1.00 96.69 270 PRO A C 1
ATOM 2065 O O . PRO A 1 270 ? 28.857 1.582 -45.409 1.00 96.69 270 PRO A O 1
ATOM 2068 N N . ASP A 1 271 ? 29.040 3.606 -46.374 1.00 97.44 271 ASP A N 1
ATOM 2069 C CA . ASP A 1 271 ? 29.860 3.154 -47.498 1.00 97.44 271 ASP A CA 1
ATOM 2070 C C . ASP A 1 271 ? 31.241 2.647 -47.054 1.00 97.44 271 ASP A C 1
ATOM 2072 O O . ASP A 1 271 ? 31.694 2.863 -45.930 1.00 97.44 271 ASP A O 1
ATOM 2076 N N . ALA A 1 272 ? 31.945 1.958 -47.956 1.00 96.94 272 ALA A N 1
ATOM 2077 C CA . ALA A 1 272 ? 33.313 1.531 -47.687 1.00 96.94 272 ALA A CA 1
ATOM 2078 C C . ALA A 1 272 ? 34.237 2.747 -47.492 1.00 96.94 272 ALA A C 1
ATOM 2080 O O . ALA A 1 272 ? 34.363 3.595 -48.378 1.00 96.94 272 ALA A O 1
ATOM 2081 N N . GLY A 1 273 ? 34.923 2.811 -46.354 1.00 96.94 273 GLY A N 1
ATOM 2082 C CA . GLY A 1 273 ? 35.703 3.976 -45.953 1.00 96.94 273 GLY A CA 1
ATOM 2083 C C . GLY A 1 273 ? 36.255 3.863 -44.536 1.00 96.94 273 GLY A C 1
ATOM 2084 O O . GLY A 1 273 ? 36.016 2.878 -43.839 1.00 96.94 273 GLY A O 1
ATOM 2085 N N . ASN A 1 274 ? 37.024 4.873 -44.123 1.00 97.25 274 ASN A N 1
ATOM 2086 C CA . ASN A 1 274 ? 37.556 4.988 -42.767 1.00 97.25 274 ASN A CA 1
ATOM 2087 C C . ASN A 1 274 ? 36.871 6.149 -42.029 1.00 97.25 274 ASN A C 1
ATOM 2089 O O . ASN A 1 274 ? 36.960 7.297 -42.466 1.00 97.25 274 ASN A O 1
ATOM 2093 N N . TYR A 1 275 ? 36.214 5.845 -40.912 1.00 97.25 275 TYR A N 1
ATOM 2094 C CA . TYR A 1 275 ? 35.401 6.765 -40.121 1.00 97.25 275 TYR A CA 1
ATOM 2095 C C . TYR A 1 275 ? 35.995 6.956 -38.720 1.00 97.25 275 TYR A C 1
ATOM 2097 O O . TYR A 1 275 ? 35.434 6.515 -37.715 1.00 97.25 275 TYR A O 1
ATOM 2105 N N . ASN A 1 276 ? 37.151 7.620 -38.654 1.00 95.75 276 ASN A N 1
ATOM 2106 C CA . ASN A 1 276 ? 37.840 7.907 -37.394 1.00 95.75 276 ASN A CA 1
ATOM 2107 C C . ASN A 1 276 ? 37.087 8.953 -36.560 1.00 95.75 276 ASN A C 1
ATOM 2109 O O . ASN A 1 276 ? 36.777 10.035 -37.059 1.00 95.75 276 ASN A O 1
ATOM 2113 N N . GLY A 1 277 ? 36.813 8.638 -35.294 1.00 95.50 277 GLY A N 1
ATOM 2114 C CA . GLY A 1 277 ? 36.102 9.511 -34.353 1.00 95.50 277 GLY A CA 1
ATOM 2115 C C . GLY A 1 277 ? 34.634 9.777 -34.700 1.00 95.50 277 GLY A C 1
ATOM 2116 O O . GLY A 1 277 ? 34.015 10.642 -34.080 1.00 95.50 277 GLY A O 1
ATOM 2117 N N . LYS A 1 278 ? 34.076 9.068 -35.690 1.00 96.12 278 LYS A N 1
ATOM 2118 C CA . LYS A 1 278 ? 32.692 9.240 -36.162 1.00 96.12 278 LYS A CA 1
ATOM 2119 C C . LYS A 1 278 ? 31.804 8.025 -35.898 1.00 96.12 278 LYS A C 1
ATOM 2121 O O . LYS A 1 278 ? 30.593 8.124 -36.092 1.00 96.12 278 LYS A O 1
ATOM 2126 N N . ALA A 1 279 ? 32.366 6.888 -35.481 1.00 97.75 279 ALA A N 1
ATOM 2127 C CA . ALA A 1 279 ? 31.558 5.719 -35.152 1.00 97.75 279 ALA A CA 1
ATOM 2128 C C . ALA A 1 279 ? 30.773 5.977 -33.863 1.00 97.75 279 ALA A C 1
ATOM 2130 O O . ALA A 1 279 ? 31.344 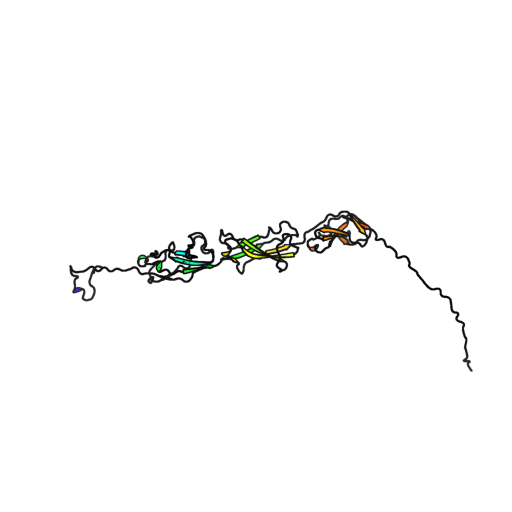6.486 -32.906 1.00 97.75 279 ALA A O 1
ATOM 2131 N N . VAL A 1 280 ? 29.492 5.627 -33.832 1.00 98.06 280 VAL A N 1
ATOM 2132 C CA . VAL A 1 280 ? 28.602 5.771 -32.668 1.00 98.06 280 VAL A CA 1
ATOM 2133 C C . VAL A 1 280 ? 27.699 4.548 -32.561 1.00 98.06 280 VAL A C 1
ATOM 2135 O O . VAL A 1 280 ? 27.461 3.859 -33.556 1.00 98.06 280 VAL A O 1
ATOM 2138 N N . VAL A 1 281 ? 27.128 4.295 -31.381 1.00 98.31 281 VAL A N 1
ATOM 2139 C CA . VAL A 1 281 ? 26.000 3.361 -31.282 1.00 98.31 281 VAL A CA 1
ATOM 2140 C C . VAL A 1 281 ? 24.821 4.007 -31.996 1.00 98.31 281 VAL A C 1
ATOM 2142 O O . VAL A 1 281 ? 24.347 5.065 -31.580 1.00 98.31 281 VAL A O 1
ATOM 2145 N N . ALA A 1 282 ? 24.372 3.412 -33.095 1.00 97.38 282 ALA A N 1
ATOM 2146 C CA . ALA A 1 282 ? 23.265 3.922 -33.884 1.00 97.38 282 ALA A CA 1
ATOM 2147 C C . ALA A 1 282 ? 21.923 3.578 -33.238 1.00 97.38 282 ALA A C 1
ATOM 2149 O O . ALA A 1 282 ? 21.079 4.460 -33.065 1.00 97.38 282 ALA A O 1
ATOM 2150 N N . GLU A 1 283 ? 21.763 2.320 -32.833 1.00 97.50 283 GLU A N 1
ATOM 2151 C CA . GLU A 1 283 ? 20.583 1.822 -32.133 1.00 97.50 283 GLU A CA 1
ATOM 2152 C C . GLU A 1 283 ? 20.911 0.622 -31.241 1.00 97.50 283 GLU A C 1
ATOM 2154 O O . GLU A 1 283 ? 21.983 0.016 -31.339 1.00 97.50 283 GLU A O 1
ATOM 2159 N N . LEU A 1 284 ? 19.961 0.302 -30.367 1.00 98.19 284 LEU A N 1
ATOM 2160 C CA . LEU A 1 284 ? 19.968 -0.893 -29.536 1.00 98.19 284 LEU A CA 1
ATOM 2161 C C . LEU A 1 284 ? 19.064 -1.935 -30.190 1.00 98.19 284 LEU A C 1
ATOM 2163 O O . LEU A 1 284 ? 17.946 -1.618 -30.592 1.00 98.19 284 LEU A O 1
ATOM 2167 N N . VAL A 1 285 ? 19.551 -3.165 -30.297 1.00 97.38 285 VAL A N 1
ATOM 2168 C CA . VAL A 1 285 ? 18.862 -4.269 -30.972 1.00 97.38 285 VAL A CA 1
ATOM 2169 C C . VAL A 1 285 ? 18.705 -5.437 -30.006 1.00 97.38 285 VAL A C 1
ATOM 2171 O O . VAL A 1 285 ? 19.584 -5.686 -29.183 1.00 97.38 285 VAL A O 1
ATOM 2174 N N . GLY A 1 286 ? 17.601 -6.171 -30.129 1.00 96.50 286 GLY A N 1
ATOM 2175 C CA . GLY A 1 286 ? 17.294 -7.355 -29.327 1.00 96.50 286 GLY A CA 1
ATOM 2176 C C . GLY A 1 286 ? 16.044 -7.171 -28.472 1.00 96.50 286 GLY A C 1
ATOM 2177 O O . GLY A 1 286 ? 15.590 -6.048 -28.251 1.00 96.50 286 GLY A O 1
ATOM 2178 N N . ASP A 1 287 ? 15.506 -8.284 -27.979 1.00 94.44 287 ASP A N 1
ATOM 2179 C CA . ASP A 1 287 ? 14.212 -8.319 -27.282 1.00 94.44 287 ASP A CA 1
ATOM 2180 C C . ASP A 1 287 ? 14.197 -7.461 -26.013 1.00 94.44 287 ASP A C 1
ATOM 2182 O O . ASP A 1 287 ? 13.154 -6.951 -25.630 1.00 94.44 287 ASP A O 1
ATOM 2186 N N . TYR A 1 288 ? 15.363 -7.238 -25.405 1.00 95.88 288 TYR A N 1
ATOM 2187 C CA . TYR A 1 288 ? 15.531 -6.478 -24.167 1.00 95.88 288 TYR A CA 1
ATOM 2188 C C . TYR A 1 288 ? 16.052 -5.051 -24.380 1.00 95.88 288 TYR A C 1
ATOM 2190 O O . TYR A 1 288 ? 16.362 -4.354 -23.415 1.00 95.88 288 TYR A O 1
ATOM 2198 N N . ALA A 1 289 ? 16.138 -4.581 -25.630 1.00 97.06 289 ALA A N 1
ATOM 2199 C CA . ALA A 1 289 ? 16.636 -3.239 -25.939 1.00 97.06 289 ALA A CA 1
ATOM 2200 C C . ALA A 1 289 ? 15.791 -2.130 -25.285 1.00 97.06 289 ALA A C 1
ATOM 2202 O O . ALA A 1 289 ? 16.335 -1.096 -24.908 1.00 97.06 289 ALA A O 1
ATOM 2203 N N . TYR A 1 290 ? 14.490 -2.368 -25.075 1.00 96.12 290 TYR A N 1
ATOM 2204 C CA . TYR A 1 290 ? 13.569 -1.426 -24.425 1.00 96.12 290 TYR A CA 1
ATOM 2205 C C . TYR A 1 290 ? 13.945 -1.091 -22.972 1.00 96.12 290 TYR A C 1
ATOM 2207 O O . TYR A 1 290 ? 13.472 -0.092 -22.436 1.00 96.12 290 TYR A O 1
ATOM 2215 N N . ARG A 1 291 ? 14.798 -1.899 -22.327 1.00 97.06 291 ARG A N 1
ATOM 2216 C CA . ARG A 1 291 ? 15.303 -1.652 -20.967 1.00 97.06 291 ARG A CA 1
ATOM 2217 C C . ARG A 1 291 ? 16.321 -0.522 -20.896 1.00 97.06 291 ARG A C 1
ATOM 2219 O O . ARG A 1 291 ? 16.634 -0.050 -19.806 1.00 97.06 291 ARG A O 1
ATOM 2226 N N . TYR A 1 292 ? 16.833 -0.081 -22.040 1.00 97.62 292 TYR A N 1
ATOM 2227 C CA . TYR A 1 292 ? 17.897 0.903 -22.121 1.00 97.62 292 TYR A CA 1
ATOM 2228 C C . TYR A 1 292 ? 17.552 2.006 -23.125 1.00 97.62 292 TYR A C 1
ATOM 2230 O O . TYR A 1 292 ? 16.783 1.816 -24.066 1.00 97.62 292 TYR A O 1
ATOM 2238 N N . ARG A 1 293 ? 18.151 3.179 -22.940 1.00 97.50 293 ARG A N 1
ATOM 2239 C CA . ARG A 1 293 ? 18.063 4.307 -23.873 1.00 97.50 293 ARG A CA 1
ATOM 2240 C C . ARG A 1 293 ? 19.452 4.858 -24.166 1.00 97.50 293 ARG A C 1
ATOM 2242 O O . ARG A 1 293 ? 20.338 4.817 -23.314 1.00 97.50 293 ARG A O 1
ATOM 2249 N N . LEU A 1 294 ? 19.632 5.385 -25.374 1.00 97.62 294 LEU A N 1
ATOM 2250 C CA . LEU A 1 294 ? 20.854 6.082 -25.777 1.00 97.62 294 LEU A CA 1
ATOM 2251 C C . LEU A 1 294 ? 20.706 7.595 -25.549 1.00 97.62 294 LEU A C 1
ATOM 2253 O O . LEU A 1 294 ? 19.596 8.110 -25.696 1.00 97.62 294 LEU A O 1
ATOM 2257 N N . PRO A 1 295 ? 21.807 8.315 -25.270 1.00 97.56 295 PRO A N 1
ATOM 2258 C CA . PRO A 1 295 ? 21.839 9.771 -25.307 1.00 97.56 295 PRO A CA 1
ATOM 2259 C C . PRO A 1 295 ? 21.438 10.334 -26.672 1.00 97.56 295 PRO A C 1
ATOM 2261 O O . PRO A 1 295 ? 21.374 9.611 -27.687 1.00 97.56 295 PRO A O 1
ATOM 2264 N N . ALA A 1 296 ? 21.236 11.653 -26.705 1.00 94.75 296 ALA A N 1
ATOM 2265 C CA . ALA A 1 296 ? 21.071 12.376 -27.956 1.00 94.75 296 ALA A CA 1
ATOM 2266 C C . ALA A 1 296 ? 22.270 12.100 -28.891 1.00 94.75 296 ALA A C 1
ATOM 2268 O O . ALA A 1 296 ? 23.381 11.866 -28.408 1.00 94.75 296 ALA A O 1
ATOM 2269 N N . PRO A 1 297 ? 22.075 12.043 -30.225 1.00 92.81 297 PRO A N 1
ATOM 2270 C CA . PRO A 1 297 ? 23.125 11.666 -31.177 1.00 92.81 297 PRO A CA 1
ATOM 2271 C C . PRO A 1 297 ? 24.467 12.387 -31.004 1.00 92.81 297 PRO A C 1
ATOM 2273 O O . PRO A 1 297 ? 25.514 11.786 -31.239 1.00 92.81 297 PRO A O 1
ATOM 2276 N N . ASP A 1 298 ? 24.446 13.655 -30.606 1.00 93.31 298 ASP A N 1
ATOM 2277 C CA . ASP A 1 298 ? 25.598 14.523 -30.367 1.00 93.31 298 ASP A CA 1
ATOM 2278 C C . ASP A 1 298 ? 26.364 14.190 -29.072 1.00 93.31 298 ASP A C 1
ATOM 2280 O O . ASP A 1 298 ? 27.591 14.303 -29.051 1.00 93.31 298 ASP A O 1
ATOM 2284 N N . GLU A 1 299 ? 25.676 13.666 -28.058 1.00 95.31 299 GLU A N 1
ATOM 2285 C CA . GLU A 1 299 ? 26.220 13.285 -26.742 1.00 95.31 299 GLU A CA 1
ATOM 2286 C C . GLU A 1 299 ? 26.780 11.850 -26.689 1.00 95.31 299 GLU A C 1
ATOM 2288 O O . GLU A 1 299 ? 27.381 11.432 -25.693 1.00 95.31 299 GLU A O 1
ATOM 2293 N N . ARG A 1 300 ? 26.569 11.055 -27.745 1.00 96.56 300 ARG A N 1
ATOM 2294 C CA . ARG A 1 300 ? 27.051 9.668 -27.802 1.00 96.56 300 ARG A CA 1
ATOM 2295 C C . ARG A 1 300 ? 28.573 9.625 -27.891 1.00 96.56 300 ARG A C 1
ATOM 2297 O O . ARG A 1 300 ? 29.180 10.337 -28.692 1.00 96.56 300 ARG A O 1
ATOM 2304 N N . ASN A 1 301 ? 29.170 8.722 -27.118 1.00 97.12 301 ASN A N 1
ATOM 2305 C CA . ASN A 1 301 ? 30.587 8.402 -27.212 1.00 97.12 301 ASN A CA 1
ATOM 2306 C C . ASN A 1 301 ? 30.931 7.941 -28.629 1.00 97.12 301 ASN A C 1
ATOM 2308 O O . ASN A 1 301 ? 30.194 7.160 -29.242 1.00 97.12 301 ASN A O 1
ATOM 2312 N N . THR A 1 302 ? 32.066 8.422 -29.132 1.00 96.75 302 THR A N 1
ATOM 2313 C CA . THR A 1 302 ? 32.539 8.093 -30.472 1.00 96.75 302 THR A CA 1
ATOM 2314 C C . THR A 1 302 ? 33.690 7.094 -30.444 1.00 96.75 302 THR A C 1
ATOM 2316 O O . THR A 1 302 ? 34.429 6.986 -29.466 1.00 96.75 302 THR A O 1
ATOM 2319 N N . GLY A 1 303 ? 33.840 6.357 -31.540 1.00 96.81 303 GLY A N 1
ATOM 2320 C CA . GLY A 1 303 ? 34.959 5.459 -31.806 1.00 96.81 303 GLY A CA 1
ATOM 2321 C C . GLY A 1 303 ? 35.366 5.510 -33.275 1.00 96.81 303 GLY A C 1
ATOM 2322 O O . GLY A 1 303 ? 35.040 6.458 -33.999 1.00 96.81 303 GLY A O 1
ATOM 2323 N N . ASN A 1 304 ? 36.043 4.462 -33.736 1.00 97.44 304 ASN A N 1
ATOM 2324 C CA . ASN A 1 304 ? 36.475 4.329 -35.125 1.00 97.44 304 ASN A CA 1
ATOM 2325 C C . ASN A 1 304 ? 35.768 3.153 -35.802 1.00 97.44 304 ASN A C 1
ATOM 2327 O O . ASN A 1 304 ? 35.548 2.110 -35.188 1.00 97.44 304 ASN A O 1
ATOM 2331 N N . LEU A 1 305 ? 35.454 3.309 -37.086 1.00 97.81 305 LEU A N 1
ATOM 2332 C CA . LEU A 1 305 ? 34.921 2.231 -37.914 1.00 97.81 305 LEU A CA 1
ATOM 2333 C C . LEU A 1 305 ? 35.637 2.204 -39.263 1.00 97.81 305 LEU A C 1
ATOM 2335 O O . LEU A 1 305 ? 35.645 3.205 -39.983 1.00 97.81 305 LEU A O 1
ATOM 2339 N N . TRP A 1 306 ? 36.188 1.049 -39.626 1.00 98.00 306 TRP A N 1
ATOM 2340 C CA . TRP A 1 306 ? 36.687 0.789 -40.970 1.00 98.00 306 TRP A CA 1
ATOM 2341 C C . TRP A 1 306 ? 35.740 -0.154 -41.712 1.00 98.00 306 TRP A C 1
ATOM 2343 O O . TRP A 1 306 ? 35.516 -1.292 -41.305 1.00 98.00 306 TRP A O 1
ATOM 2353 N N . VAL A 1 307 ? 35.170 0.323 -42.820 1.00 98.06 307 VAL A N 1
ATOM 2354 C CA . VAL A 1 307 ? 34.291 -0.479 -43.675 1.00 98.06 307 VAL A CA 1
ATOM 2355 C C . VAL A 1 307 ? 35.039 -0.887 -44.935 1.00 98.06 307 VAL A C 1
ATOM 2357 O O . VAL A 1 307 ? 35.392 -0.064 -45.783 1.00 98.06 307 VAL A O 1
ATOM 2360 N N . GLN A 1 308 ? 35.276 -2.184 -45.064 1.00 97.81 308 GLN A N 1
ATOM 2361 C CA . GLN A 1 308 ? 35.933 -2.805 -46.202 1.00 97.81 308 GLN A CA 1
ATOM 2362 C C . GLN A 1 308 ? 34.964 -2.952 -47.375 1.00 97.81 308 GLN A C 1
ATOM 2364 O O . GLN A 1 308 ? 33.764 -3.163 -47.208 1.00 97.81 308 GLN A O 1
ATOM 2369 N N . LYS A 1 309 ? 35.486 -2.894 -48.603 1.00 96.44 309 LYS A N 1
ATOM 2370 C CA . LYS A 1 309 ? 34.682 -3.199 -49.793 1.00 96.44 309 LYS A CA 1
ATOM 2371 C C . LYS A 1 309 ? 34.279 -4.674 -49.784 1.00 96.44 309 LYS A C 1
ATOM 2373 O O . LYS A 1 309 ? 35.123 -5.535 -49.551 1.00 96.44 309 LYS A O 1
ATOM 2378 N N . ARG A 1 310 ? 33.018 -4.969 -50.112 1.00 94.31 310 ARG A N 1
ATOM 2379 C CA . ARG A 1 310 ? 32.567 -6.350 -50.316 1.00 94.31 310 ARG A CA 1
ATOM 2380 C C . ARG A 1 310 ? 33.169 -6.913 -51.611 1.00 94.31 310 ARG A C 1
ATOM 2382 O O . ARG A 1 310 ? 33.002 -6.288 -52.661 1.00 94.31 310 ARG A O 1
ATOM 2389 N N . PRO A 1 311 ? 33.839 -8.077 -51.579 1.00 89.81 311 PRO A N 1
ATOM 2390 C CA . PRO A 1 311 ? 34.285 -8.743 -52.796 1.00 89.81 311 PRO A CA 1
ATOM 2391 C C . PRO A 1 311 ? 33.083 -9.160 -53.648 1.00 89.81 311 PRO A C 1
ATOM 2393 O O . PRO A 1 311 ? 32.139 -9.762 -53.140 1.00 89.81 311 PRO A O 1
ATOM 2396 N N . VAL A 1 312 ? 33.131 -8.879 -54.950 1.00 86.44 312 VAL A N 1
ATOM 2397 C CA . VAL A 1 312 ? 32.174 -9.430 -55.917 1.00 86.44 312 VAL A CA 1
ATOM 2398 C C . VAL A 1 312 ? 32.851 -10.602 -56.615 1.00 86.44 312 VAL A C 1
ATOM 2400 O O . VAL A 1 312 ? 33.794 -10.411 -57.382 1.00 86.44 312 VAL A O 1
ATOM 2403 N N . THR A 1 313 ? 32.388 -11.823 -56.365 1.00 74.00 313 THR A N 1
ATOM 2404 C CA . THR A 1 313 ? 32.756 -12.982 -57.180 1.00 74.00 313 THR A CA 1
ATOM 2405 C C . THR A 1 313 ? 31.874 -12.995 -58.422 1.00 74.00 313 THR A C 1
ATOM 2407 O O . THR A 1 313 ? 30.681 -13.280 -58.360 1.00 74.00 313 THR A O 1
ATOM 2410 N N . GLY A 1 314 ? 32.453 -12.647 -59.572 1.00 54.19 314 GLY A N 1
ATOM 2411 C CA . GLY A 1 314 ? 31.767 -12.787 -60.849 1.00 54.19 314 GLY A CA 1
ATOM 2412 C C . GLY A 1 314 ? 31.458 -14.258 -61.112 1.00 54.19 314 GLY A C 1
ATOM 2413 O O . GLY A 1 314 ? 32.372 -15.080 -61.166 1.00 54.19 314 GLY A O 1
ATOM 2414 N N . LEU A 1 315 ? 30.183 -14.595 -61.315 1.00 49.34 315 LEU A N 1
ATOM 2415 C CA . LEU A 1 315 ? 29.852 -15.787 -62.085 1.00 49.34 315 LEU A CA 1
ATOM 2416 C C . LEU A 1 315 ? 30.514 -15.607 -63.453 1.00 49.34 315 LEU A C 1
ATOM 2418 O O . LEU A 1 315 ? 30.238 -14.639 -64.166 1.00 49.34 315 LEU A O 1
ATOM 2422 N N . SER A 1 316 ? 31.446 -16.502 -63.775 1.00 47.66 316 SER A N 1
ATOM 2423 C CA . SER A 1 316 ? 32.087 -16.577 -65.083 1.00 47.66 316 SER A CA 1
ATOM 2424 C C . SER A 1 316 ? 31.030 -16.479 -66.179 1.00 47.66 316 SER A C 1
ATOM 2426 O O . SER A 1 316 ? 30.002 -17.151 -66.080 1.00 47.66 316 SER A O 1
ATOM 2428 N N . GLN A 1 317 ? 31.304 -15.688 -67.218 1.00 51.56 317 GLN A N 1
ATOM 2429 C CA . GLN A 1 317 ? 30.557 -15.668 -68.476 1.00 51.56 317 GLN A CA 1
ATOM 2430 C C . GLN A 1 317 ? 30.284 -17.102 -68.959 1.00 51.56 317 GLN A C 1
ATOM 2432 O O . GLN A 1 317 ? 31.118 -17.725 -69.613 1.00 51.56 317 GLN A O 1
ATOM 2437 N N . ALA A 1 318 ? 29.112 -17.640 -68.632 1.00 41.97 318 ALA A N 1
ATOM 2438 C CA . ALA A 1 318 ? 28.662 -18.918 -69.139 1.00 41.97 318 ALA A CA 1
ATOM 2439 C C . ALA A 1 318 ? 27.945 -18.671 -70.469 1.00 41.97 318 ALA A C 1
ATOM 2441 O O . ALA A 1 318 ? 26.799 -18.237 -70.508 1.00 41.97 318 ALA A O 1
ATOM 2442 N N . LEU A 1 319 ? 28.673 -18.966 -71.547 1.00 41.19 319 LEU A N 1
ATOM 2443 C CA . LEU A 1 319 ? 28.155 -19.571 -72.775 1.00 41.19 319 LEU A CA 1
ATOM 2444 C C . LEU A 1 319 ? 27.031 -18.802 -73.493 1.00 41.19 319 LEU A C 1
ATOM 2446 O O . LEU A 1 319 ? 25.863 -19.184 -73.457 1.00 41.19 319 LEU A O 1
ATOM 2450 N N . TRP A 1 320 ? 27.415 -17.817 -74.309 1.00 37.34 320 TRP A N 1
ATOM 2451 C CA . TRP A 1 320 ? 26.636 -17.483 -75.508 1.00 37.34 320 TRP A CA 1
ATOM 2452 C C . TRP A 1 320 ? 26.793 -18.621 -76.522 1.00 37.34 320 TRP A C 1
ATOM 2454 O O . TRP A 1 320 ? 27.685 -18.620 -77.369 1.00 37.34 320 TRP A O 1
ATOM 2464 N N . GLY A 1 321 ? 25.952 -19.642 -76.377 1.00 37.56 321 GLY A N 1
ATOM 2465 C CA . GLY A 1 321 ? 25.846 -20.764 -77.294 1.00 37.56 321 GLY A CA 1
ATOM 2466 C C . GLY A 1 321 ? 24.709 -20.586 -78.300 1.00 37.56 321 GLY A C 1
ATOM 2467 O O . GLY A 1 321 ? 23.543 -20.551 -77.919 1.00 37.56 321 GLY A O 1
ATOM 2468 N N . THR A 1 322 ? 25.083 -20.662 -79.584 1.00 38.00 322 THR A N 1
ATOM 2469 C CA . THR A 1 322 ? 24.276 -20.997 -80.785 1.00 38.00 322 THR A CA 1
ATOM 2470 C C . THR A 1 322 ? 23.539 -19.826 -81.473 1.00 38.00 322 THR A C 1
ATOM 2472 O O . THR A 1 322 ? 22.907 -19.017 -80.814 1.00 38.00 322 THR A O 1
ATOM 2475 N N . LYS A 1 323 ? 23.580 -19.631 -82.805 1.00 35.66 323 LYS A N 1
ATOM 2476 C CA . LYS A 1 323 ? 23.819 -20.536 -83.956 1.00 35.66 323 LYS A CA 1
ATOM 2477 C C . LYS A 1 323 ? 24.501 -19.825 -85.152 1.00 35.66 323 LYS A C 1
ATOM 2479 O O . LYS A 1 323 ? 24.307 -18.625 -85.323 1.00 35.66 323 LYS A O 1
ATOM 2484 N N . PRO A 1 324 ? 25.177 -20.566 -86.056 1.00 37.69 324 PRO A N 1
ATOM 2485 C CA . PRO A 1 324 ? 25.528 -20.084 -87.391 1.00 37.69 324 PRO A CA 1
ATOM 2486 C C . PRO A 1 324 ? 24.314 -20.164 -88.337 1.00 37.69 324 PRO A C 1
ATOM 2488 O O . PRO A 1 324 ? 23.626 -21.183 -88.388 1.00 37.69 324 PRO A O 1
ATOM 2491 N N . VAL A 1 325 ? 24.065 -19.108 -89.116 1.00 35.31 325 VAL A N 1
ATOM 2492 C CA . VAL A 1 325 ? 23.083 -19.106 -90.213 1.00 35.31 325 VAL A CA 1
ATOM 2493 C C . VAL A 1 325 ? 23.812 -19.461 -91.511 1.00 35.31 325 VAL A C 1
ATOM 2495 O O . VAL A 1 325 ? 24.703 -18.734 -91.947 1.00 35.31 325 VAL A O 1
ATOM 2498 N N . ARG A 1 326 ? 23.433 -20.585 -92.131 1.00 33.31 326 ARG A N 1
ATOM 2499 C CA . ARG A 1 326 ? 23.768 -20.934 -93.520 1.00 33.31 326 ARG A CA 1
ATOM 2500 C C . ARG A 1 326 ? 22.486 -20.823 -94.345 1.00 33.31 326 ARG A C 1
ATOM 2502 O O . ARG A 1 326 ? 21.416 -21.173 -93.860 1.00 33.31 326 ARG A O 1
ATOM 2509 N N . GLY A 1 327 ? 22.630 -20.244 -95.533 1.00 32.41 327 GLY A N 1
ATOM 2510 C CA . GLY A 1 327 ? 21.587 -19.508 -96.243 1.00 32.41 327 GLY A CA 1
ATOM 2511 C C . GLY A 1 327 ? 20.493 -20.313 -96.931 1.00 32.41 327 GLY A C 1
ATOM 2512 O O . GLY A 1 327 ? 20.556 -21.533 -97.040 1.00 32.41 327 GLY A O 1
ATOM 2513 N N . VAL A 1 3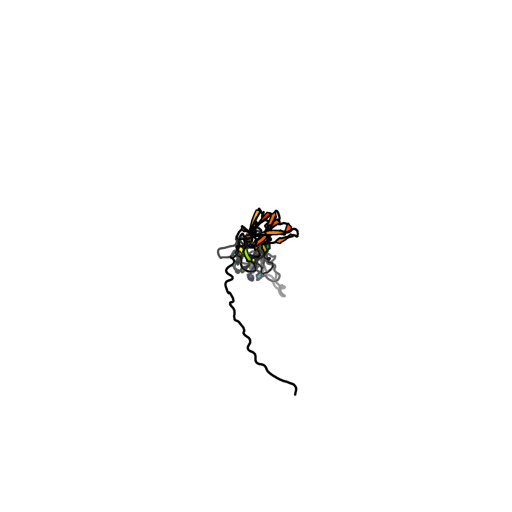28 ? 19.535 -19.563 -97.477 1.00 35.38 328 VAL A N 1
ATOM 2514 C CA . VAL A 1 328 ? 18.669 -20.002 -98.571 1.00 35.38 328 VAL A CA 1
ATOM 2515 C C . VAL A 1 328 ? 18.513 -18.840 -99.553 1.00 35.38 328 VAL A C 1
ATOM 2517 O O . VAL A 1 328 ? 18.142 -17.727 -99.190 1.00 35.38 328 VAL A O 1
ATOM 2520 N N . SER A 1 329 ? 18.870 -19.137 -100.796 1.00 35.00 329 SER A N 1
ATOM 2521 C CA . SER A 1 329 ? 18.688 -18.364 -102.018 1.00 35.00 329 SER A CA 1
ATOM 2522 C C . SER A 1 329 ? 17.209 -18.156 -102.351 1.00 35.00 329 SER A C 1
ATOM 2524 O O . SER A 1 329 ? 16.455 -19.127 -102.368 1.00 35.00 329 SER A O 1
ATOM 2526 N N . ALA A 1 330 ? 16.817 -16.938 -102.725 1.00 34.19 330 ALA A N 1
ATOM 2527 C CA . ALA A 1 330 ? 15.550 -16.684 -103.405 1.00 34.19 330 ALA A CA 1
ATOM 2528 C C . ALA A 1 330 ? 15.831 -16.379 -104.884 1.00 34.19 330 ALA A C 1
ATOM 2530 O O . ALA A 1 330 ? 16.347 -15.314 -105.220 1.00 34.19 330 ALA A O 1
ATOM 2531 N N . SER A 1 331 ? 15.527 -17.343 -105.757 1.00 36.09 331 SER A N 1
ATOM 2532 C CA . SER A 1 331 ? 15.426 -17.145 -107.203 1.00 36.09 331 SER A CA 1
ATOM 2533 C C . SER A 1 331 ? 14.045 -16.588 -107.538 1.00 36.09 331 SER A C 1
ATOM 2535 O O . SER A 1 331 ? 13.031 -17.146 -107.119 1.00 36.09 331 SER A O 1
ATOM 2537 N N . SER A 1 332 ? 14.018 -15.505 -108.306 1.00 33.78 332 SER A N 1
ATOM 2538 C CA . SER A 1 332 ? 12.822 -14.861 -108.834 1.00 33.78 332 SER A CA 1
ATOM 2539 C C . SER A 1 332 ? 12.174 -15.689 -109.949 1.00 33.78 332 SER A C 1
ATOM 2541 O O . SER A 1 332 ? 12.823 -16.045 -110.931 1.00 33.78 332 SER A O 1
ATOM 2543 N N . ALA A 1 333 ? 10.872 -15.946 -109.819 1.00 36.03 333 ALA A N 1
ATOM 2544 C CA . ALA A 1 333 ? 10.011 -16.351 -110.923 1.00 36.03 333 ALA A CA 1
ATOM 2545 C C . ALA A 1 333 ? 9.169 -15.138 -111.341 1.00 36.03 333 ALA A C 1
ATOM 2547 O O . ALA A 1 333 ? 8.520 -14.503 -110.509 1.00 36.03 333 ALA A O 1
ATOM 2548 N N . ARG A 1 334 ? 9.275 -14.795 -112.625 1.00 34.25 334 ARG A N 1
ATOM 2549 C CA . ARG A 1 334 ? 8.458 -13.817 -113.350 1.00 34.25 334 ARG A CA 1
ATOM 2550 C C . ARG A 1 334 ? 7.086 -14.423 -113.644 1.00 34.25 334 ARG A C 1
ATOM 2552 O O . ARG A 1 334 ? 7.046 -15.604 -113.954 1.00 34.25 334 ARG A O 1
ATOM 2559 N N . ASP A 1 335 ? 6.054 -13.584 -113.641 1.00 36.62 335 ASP A N 1
ATOM 2560 C CA . ASP A 1 335 ? 4.962 -13.609 -114.626 1.00 36.62 335 ASP A CA 1
ATOM 2561 C C . ASP A 1 335 ? 4.274 -12.223 -114.654 1.00 36.62 335 ASP A C 1
ATOM 2563 O O . ASP A 1 335 ? 3.550 -11.838 -113.739 1.00 36.62 335 ASP A O 1
ATOM 2567 N N . ASP A 1 336 ? 4.587 -11.460 -115.705 1.00 40.56 336 ASP A N 1
ATOM 2568 C CA . ASP A 1 336 ? 3.738 -10.439 -116.358 1.00 40.56 336 ASP A CA 1
ATOM 2569 C C . ASP A 1 336 ? 2.738 -11.201 -117.293 1.00 40.56 336 ASP A C 1
ATOM 2571 O O . ASP A 1 336 ? 3.013 -12.381 -117.530 1.00 40.56 336 ASP A O 1
ATOM 2575 N N . PRO A 1 337 ? 1.675 -10.631 -117.942 1.00 51.88 337 PRO A N 1
ATOM 2576 C CA . PRO A 1 337 ? 1.651 -9.252 -118.449 1.00 51.88 337 PRO A CA 1
ATOM 2577 C C . PRO A 1 337 ? 0.280 -8.548 -118.736 1.00 51.88 337 PRO A C 1
ATOM 2579 O O . PRO A 1 337 ? -0.807 -9.108 -118.647 1.00 51.88 337 PRO A O 1
ATOM 2582 N N . VAL A 1 338 ? 0.433 -7.304 -119.221 1.00 38.88 338 VAL A N 1
ATOM 2583 C CA . VAL A 1 338 ? -0.394 -6.482 -120.145 1.00 38.88 338 VAL A CA 1
ATOM 2584 C C . VAL A 1 338 ? -1.693 -5.816 -119.653 1.00 38.88 338 VAL A C 1
ATOM 2586 O O . VAL A 1 338 ? -2.756 -6.420 -119.596 1.00 38.88 338 VAL A O 1
ATOM 2589 N N . HIS A 1 339 ? -1.639 -4.478 -119.602 1.00 35.41 339 HIS A N 1
ATOM 2590 C CA . HIS A 1 339 ? -2.583 -3.642 -120.354 1.00 35.41 339 HIS A CA 1
ATOM 2591 C C . HIS A 1 339 ? -1.805 -2.656 -121.245 1.00 35.41 339 HIS A C 1
ATOM 2593 O O . HIS A 1 339 ? -1.077 -1.795 -120.753 1.00 35.41 339 HIS A O 1
ATOM 2599 N N . GLN A 1 340 ? -1.954 -2.820 -122.565 1.00 41.44 340 GLN A N 1
ATOM 2600 C CA . GLN A 1 340 ? -1.727 -1.782 -123.571 1.00 41.44 340 GLN A CA 1
ATOM 2601 C C . GLN A 1 340 ? -2.989 -0.915 -123.677 1.00 41.44 340 GLN A C 1
ATOM 2603 O O . GLN A 1 340 ? -4.103 -1.400 -123.467 1.00 41.44 340 GLN A O 1
ATOM 2608 N N . ALA A 1 341 ? -2.791 0.358 -124.012 1.00 40.84 341 ALA A N 1
ATOM 2609 C CA . ALA A 1 341 ? -3.829 1.235 -124.530 1.00 40.84 341 ALA A CA 1
ATOM 2610 C C . ALA A 1 341 ? -4.118 0.878 -125.998 1.00 40.84 341 ALA A C 1
ATOM 2612 O O . ALA A 1 341 ? -3.178 0.684 -126.773 1.00 40.84 341 ALA A O 1
ATOM 2613 N N . GLY A 1 342 ? -5.403 0.819 -126.349 1.00 36.62 342 GLY A N 1
ATOM 2614 C CA . GLY A 1 342 ? -5.920 0.495 -127.679 1.00 36.62 342 GLY A CA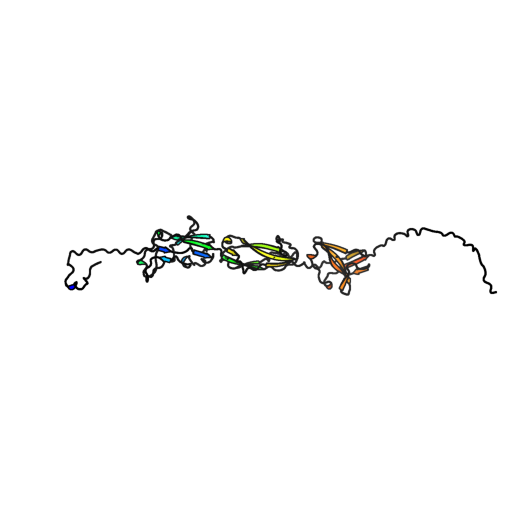 1
ATOM 2615 C C . GLY A 1 342 ? -7.327 -0.055 -127.585 1.00 36.62 342 GLY A C 1
ATOM 2616 O O . GLY A 1 342 ? -7.435 -1.291 -127.455 1.00 36.62 342 GLY A O 1
#

Solvent-accessible surface area (backbone atoms only — not comparable to full-atom values): 20732 Å² total; per-residue (Å²): 95,79,88,88,75,73,79,65,99,64,30,88,81,60,77,85,68,96,64,90,77,75,82,51,84,78,84,82,77,58,45,72,40,36,52,50,69,75,74,44,77,46,47,38,55,71,40,45,91,64,45,51,77,59,79,50,93,61,68,40,78,42,74,74,56,92,91,58,44,64,42,79,57,72,71,88,52,67,42,49,29,66,47,104,86,44,67,64,80,83,83,74,68,53,66,67,48,46,65,32,32,40,34,48,75,47,69,50,75,52,70,58,35,55,91,46,21,85,54,46,42,33,40,22,74,48,41,64,82,38,49,32,38,27,38,49,26,67,26,34,38,41,34,48,41,73,68,43,48,38,75,42,84,63,52,69,79,60,61,42,77,45,77,43,78,71,58,90,89,63,52,64,46,77,43,73,46,41,26,43,85,88,38,84,38,81,88,58,80,68,57,69,53,47,54,36,40,35,41,80,69,46,70,33,61,90,45,24,78,32,45,40,78,42,96,61,82,58,41,65,19,54,35,40,28,39,44,24,80,50,73,68,85,49,62,78,48,76,39,44,43,83,51,74,42,71,43,84,69,59,87,70,20,26,38,32,41,17,38,45,46,98,87,60,51,69,37,57,67,56,73,60,44,78,35,76,69,26,17,28,73,61,48,70,39,52,95,50,25,71,40,44,36,71,61,59,79,86,73,44,42,47,15,28,34,38,28,37,76,61,85,80,81,75,79,72,89,77,72,95,73,87,81,88,88,78,88,82,86,86,81,87,81,88,82,82,87,86,84,78,92,131

Mean predicted aligned error: 14.12 Å

Foldseek 3Di:
DDCPADDDPCRVVDDDDPDPDDDDDDDQAAAEKAWDDAAAEAEWPPCAPPNQVLVGPDTDIPDDDPPFWKAADSDDFKFKAQDPPDTPDDDHHTDAFDKIKIATPDQAWGDMDGPRRVSHTYGSVRYDIHIYGYAAAAKAKEWEAEAEEFPDQPPPVPTDMDIGDDDPPDDKDFDKWKDFPNHTDDDDSGDAFGKMKMDTDAIDDDRRSNHDYDPDDYHIYIYGHQAAEDQDADEEEEEEQPDWDWDDDPPFKTFTKFFQDPVRDTDSGDDADKRAQGIFRPAIDDPRSRNHDYDRSVPHHTYIYGYHYDDDDDPPPPDPDDDDDDDDDDDDDDDDDDDDDD

Radius of gyration: 51.58 Å; Cα contacts (8 Å, |Δi|>4): 626; chains: 1; bounding box: 101×40×207 Å

pLDDT: mean 81.41, std 17.95, range [32.41, 98.31]